Protein AF-A0A0D2I0S9-F1 (afdb_monomer_lite)

Radius of gyration: 19.56 Å; chains: 1; bounding box: 56×45×62 Å

pLDDT: mean 72.12, std 14.36, range [28.03, 93.56]

Secondary structure (DSSP, 8-state):
-----PPPPPP-------SEEEEEEE-SS-EEEEEEETTS-EEEES--TTTHHHHHHHHHHTTSS-SS---S--------SS-HHHHHHHHHHHTT-TT-TT-EEEEEEEE---TT-EEEEEEEEEGGG-S--TTSSSSPPEEEE---HHHHHHH---HHHHHHHT--EEEE--TTS-EEEEE----HHHHHHHHTSHHHHHHHTTEEEEEPPPPSS---HHHHHHHHHHHHHHHHHHHH-SSPPPGGGTTSEEE---BSEEEEEE-TT-EEEEEEE--TT--B--EEEEE-SS-SSSPPPHHHHHHHHHHH-------

Sequence (319 aa):
MFGAVRGPEPPRLEMPVAGLRLLVFEDGAGICLYVRLASAHRILVDCRRRSSYLSLKFLRDLGELGPLTPLSQYLRPLCCPPCLDSWLKAVNLLRGLVFRPGGSWIIWQPMPSSGPGFRLKAKVYSRTRMPDPRGIGELPPLLVLGLNAAQIRDLGGPPGAWAANSSLALKFCRSGEEGLLLGGDLRPTAWQTLLTDREIKGLLAGTSFFAAGCPERGYDLARSLKMAALPWLVLGSLGQKASWLSPGQCRSCFETPKVGAMVIDVDDAGELDVQAWPWEENHLVYKGLARPLEDPALPAPWPVLKALGNITGTSFSWA

Organism: NCBI:txid1429043

Structure (mmCIF, N/CA/C/O backbone):
data_AF-A0A0D2I0S9-F1
#
_entry.id   AF-A0A0D2I0S9-F1
#
loop_
_atom_site.group_PDB
_atom_site.id
_atom_site.type_symbol
_atom_site.label_atom_id
_atom_site.label_alt_id
_atom_site.label_comp_id
_atom_site.label_asym_id
_atom_site.label_entity_id
_atom_site.label_seq_id
_atom_site.pdbx_PDB_ins_code
_atom_site.Cartn_x
_atom_site.Cartn_y
_atom_site.Cartn_z
_atom_site.occupancy
_atom_site.B_iso_or_equiv
_atom_site.auth_seq_id
_atom_site.auth_comp_id
_atom_site.auth_asym_id
_atom_site.auth_atom_id
_atom_site.pdbx_PDB_model_num
ATOM 1 N N . MET A 1 1 ? -3.109 14.754 40.642 1.00 35.91 1 MET A N 1
ATOM 2 C CA . MET A 1 1 ? -4.175 14.190 39.788 1.00 35.91 1 MET A CA 1
ATOM 3 C C . MET A 1 1 ? -3.786 14.426 38.341 1.00 35.91 1 MET A C 1
ATOM 5 O O . MET A 1 1 ? -3.882 15.555 37.885 1.00 35.91 1 MET A O 1
ATOM 9 N N . PHE A 1 2 ? -3.293 13.408 37.640 1.00 34.34 2 PHE A N 1
ATOM 10 C CA . PHE A 1 2 ? -3.149 13.481 36.187 1.00 34.34 2 PHE A CA 1
ATOM 11 C C . PHE A 1 2 ? -4.478 13.024 35.594 1.00 34.34 2 PHE A C 1
ATOM 13 O O . PHE A 1 2 ? -4.819 11.846 35.673 1.00 34.34 2 PHE A O 1
ATOM 20 N N . GLY A 1 3 ? -5.274 13.970 35.097 1.00 29.16 3 GLY A N 1
ATOM 21 C CA . GLY A 1 3 ? -6.451 13.634 34.308 1.00 29.16 3 GLY A CA 1
ATOM 22 C C . GLY A 1 3 ? -5.982 12.908 33.055 1.00 29.16 3 GLY A C 1
ATOM 23 O O . GLY A 1 3 ? -5.222 13.474 32.273 1.00 29.16 3 GLY A O 1
ATOM 24 N N . ALA A 1 4 ? -6.383 11.648 32.888 1.00 32.59 4 ALA A N 1
ATOM 25 C CA . ALA A 1 4 ? -6.177 10.936 31.639 1.00 32.59 4 ALA A CA 1
ATOM 26 C C . ALA A 1 4 ? -6.952 11.689 30.553 1.00 32.59 4 ALA A C 1
ATOM 28 O O . ALA A 1 4 ? -8.183 11.648 30.516 1.00 32.59 4 ALA A O 1
ATOM 29 N N . VAL A 1 5 ? -6.230 12.431 29.715 1.00 34.69 5 VAL A N 1
ATOM 30 C CA . VAL A 1 5 ? -6.784 13.044 28.511 1.00 34.69 5 VAL A CA 1
ATOM 31 C C . VAL A 1 5 ? -7.287 11.887 27.654 1.00 34.69 5 VAL A C 1
ATOM 33 O O . VAL A 1 5 ? -6.494 11.102 27.139 1.00 34.69 5 VAL A O 1
ATOM 36 N N . ARG A 1 6 ? -8.612 11.719 27.574 1.00 43.59 6 ARG A N 1
ATOM 37 C CA . ARG A 1 6 ? -9.214 10.769 26.636 1.00 43.59 6 ARG A CA 1
ATOM 38 C C . ARG A 1 6 ? -8.796 11.215 25.239 1.00 43.59 6 ARG A C 1
ATOM 40 O O . ARG A 1 6 ? -9.080 12.346 24.850 1.00 43.59 6 ARG A O 1
ATOM 47 N N . GLY A 1 7 ? -8.083 10.346 24.525 1.00 47.09 7 GLY A N 1
ATOM 48 C CA . GLY A 1 7 ? -7.815 10.543 23.105 1.00 47.09 7 GLY A CA 1
ATOM 49 C C . GLY A 1 7 ? -9.126 10.692 22.322 1.00 47.09 7 GLY A C 1
ATOM 50 O O . GLY A 1 7 ? -10.192 10.358 22.851 1.00 47.09 7 GLY A O 1
ATOM 51 N N . PRO A 1 8 ? -9.072 11.212 21.085 1.00 52.88 8 PRO A N 1
ATOM 52 C CA . PRO A 1 8 ? -10.257 11.306 20.238 1.00 52.88 8 PRO A CA 1
ATOM 53 C C . PRO A 1 8 ? -10.933 9.932 20.144 1.00 52.88 8 PRO A C 1
ATOM 55 O O . PRO A 1 8 ? -10.265 8.932 19.874 1.00 52.88 8 PRO A O 1
ATOM 58 N N . GLU A 1 9 ? -12.242 9.876 20.413 1.00 53.56 9 GLU A N 1
ATOM 59 C CA . GLU A 1 9 ? -13.000 8.632 20.268 1.00 53.56 9 GLU A CA 1
ATOM 60 C C . GLU A 1 9 ? -12.899 8.152 18.813 1.00 53.56 9 GLU A C 1
ATOM 62 O O . GLU A 1 9 ? -12.990 8.971 17.888 1.00 53.56 9 GLU A O 1
ATOM 67 N N . PRO A 1 10 ? -12.682 6.843 18.589 1.00 59.19 10 PRO A N 1
ATOM 68 C CA . PRO A 1 10 ? -12.628 6.326 17.237 1.00 59.19 10 PRO A CA 1
ATOM 69 C C . PRO A 1 10 ? -13.991 6.573 16.577 1.00 59.19 10 PRO A C 1
ATOM 71 O O . PRO A 1 10 ? -15.023 6.496 17.255 1.00 59.19 10 PRO A O 1
ATOM 74 N N . PRO A 1 11 ? -14.031 6.888 15.270 1.00 63.62 11 PRO A N 1
ATOM 75 C CA . PRO A 1 11 ? -15.301 7.081 14.593 1.00 63.62 11 PRO A CA 1
ATOM 76 C C . PRO A 1 11 ? -16.154 5.826 14.782 1.00 63.62 11 PRO A C 1
ATOM 78 O O . PRO A 1 11 ? -15.668 4.706 14.613 1.00 63.62 11 PRO A O 1
ATOM 81 N N . ARG A 1 12 ? -17.435 6.007 15.124 1.00 58.03 12 ARG A N 1
ATOM 82 C CA . ARG A 1 12 ? -18.402 4.914 15.030 1.00 58.03 12 ARG A CA 1
ATOM 83 C C . ARG A 1 12 ? -18.502 4.552 13.557 1.00 58.03 12 ARG A C 1
ATOM 85 O O . ARG A 1 12 ? -19.142 5.259 12.784 1.00 58.03 12 ARG A O 1
ATOM 92 N N . LEU A 1 13 ? -17.807 3.489 13.173 1.00 59.97 13 LEU A N 1
ATOM 93 C CA . LEU A 1 13 ? -17.904 2.920 11.842 1.00 59.97 13 LEU A CA 1
ATOM 94 C C . LEU A 1 13 ? -19.319 2.343 11.729 1.00 59.97 13 LEU A C 1
ATOM 96 O O . LEU A 1 13 ? -19.584 1.252 12.235 1.00 59.97 13 LEU A O 1
ATOM 100 N N . GLU A 1 14 ? -20.249 3.097 11.131 1.00 51.53 14 GLU A N 1
ATOM 101 C CA . GLU A 1 14 ? -21.510 2.527 10.652 1.00 51.53 14 GLU A CA 1
ATOM 102 C C . GLU A 1 14 ? -21.137 1.292 9.834 1.00 51.53 14 GLU A C 1
ATOM 104 O O . GLU A 1 14 ? -20.237 1.373 9.002 1.00 51.53 14 GLU A O 1
ATOM 109 N N . MET A 1 15 ? -21.708 0.128 10.150 1.00 44.62 15 MET A N 1
ATOM 110 C CA . MET A 1 15 ? -21.261 -1.137 9.571 1.00 44.62 15 MET A CA 1
ATOM 111 C C . MET A 1 15 ? -22.100 -1.485 8.337 1.00 44.62 15 MET A C 1
ATOM 113 O O . MET A 1 15 ? -23.098 -2.195 8.485 1.00 44.62 15 MET A O 1
ATOM 117 N N . PRO A 1 16 ? -21.716 -1.087 7.109 1.00 48.00 16 PRO A N 1
ATOM 118 C CA . PRO A 1 16 ? -22.093 -1.894 5.968 1.00 48.00 16 PRO A CA 1
ATOM 119 C C . PRO A 1 16 ? -21.443 -3.270 6.150 1.00 48.00 16 PRO A C 1
ATOM 121 O O . PRO A 1 16 ? -20.325 -3.402 6.669 1.00 48.00 16 PRO A O 1
ATOM 124 N N . VAL A 1 17 ? -22.151 -4.321 5.748 1.00 54.94 17 VAL A N 1
ATOM 125 C CA . VAL A 1 17 ? -21.581 -5.667 5.674 1.00 54.94 17 VAL A CA 1
ATOM 126 C C . VAL A 1 17 ? -20.614 -5.676 4.489 1.00 54.94 17 VAL A C 1
ATOM 128 O O . VAL A 1 17 ? -20.973 -6.059 3.386 1.00 54.94 17 VAL A O 1
ATOM 131 N N . ALA A 1 18 ? -19.402 -5.160 4.692 1.00 60.12 18 ALA A N 1
ATOM 132 C CA . ALA A 1 18 ? -18.336 -5.242 3.703 1.00 60.12 18 ALA A CA 1
ATOM 133 C C . ALA A 1 18 ? -17.961 -6.717 3.484 1.00 60.12 18 ALA A C 1
ATOM 135 O O . ALA A 1 18 ? -17.772 -7.459 4.455 1.00 60.12 18 ALA A O 1
ATOM 136 N N . GLY A 1 19 ? -17.818 -7.131 2.222 1.00 74.56 19 GLY A N 1
ATOM 137 C CA . GLY A 1 19 ? -17.387 -8.482 1.853 1.00 74.56 19 GLY A CA 1
ATOM 138 C C . GLY A 1 19 ? -15.940 -8.781 2.276 1.00 74.56 19 GLY A C 1
ATOM 139 O O . GLY A 1 19 ? -15.564 -9.935 2.490 1.00 74.56 19 GLY A O 1
ATOM 140 N N . LEU A 1 20 ? -15.113 -7.751 2.464 1.00 85.38 20 LEU A N 1
ATOM 141 C CA . LEU A 1 20 ? -13.778 -7.853 3.053 1.00 85.38 20 LEU A CA 1
ATOM 142 C C . LEU A 1 20 ? -13.442 -6.559 3.802 1.00 85.38 20 LEU A C 1
ATOM 144 O O . LEU A 1 20 ? -13.625 -5.474 3.267 1.00 85.38 20 LEU A O 1
ATOM 148 N N . ARG A 1 21 ? -12.883 -6.674 5.008 1.00 89.19 21 ARG A N 1
ATOM 149 C CA . ARG A 1 21 ? -12.343 -5.548 5.783 1.00 89.19 21 ARG A CA 1
ATOM 150 C C . ARG A 1 21 ? -10.869 -5.779 6.078 1.00 89.19 21 ARG A C 1
ATOM 152 O O . ARG A 1 21 ? -10.495 -6.842 6.577 1.00 89.19 21 ARG A O 1
ATOM 159 N N . LEU A 1 22 ? -10.044 -4.780 5.796 1.00 90.75 22 LEU A N 1
ATOM 160 C CA . LEU A 1 22 ? -8.630 -4.723 6.158 1.00 90.75 22 LEU A CA 1
ATOM 161 C C . LEU A 1 22 ? -8.425 -3.543 7.099 1.00 90.75 22 LEU A C 1
ATOM 163 O O . LEU A 1 22 ? -8.871 -2.444 6.799 1.00 90.75 22 LEU A O 1
ATOM 167 N N . LEU A 1 23 ? -7.734 -3.745 8.212 1.00 91.19 23 LEU A N 1
ATOM 168 C CA . LEU A 1 23 ? -7.436 -2.690 9.172 1.00 91.19 23 LEU A CA 1
ATOM 169 C C . LEU A 1 23 ? -5.951 -2.725 9.508 1.00 91.19 23 LEU A C 1
ATOM 171 O O . LEU A 1 23 ? -5.463 -3.699 10.079 1.00 91.19 23 LEU A O 1
ATOM 175 N N . VAL A 1 24 ? -5.240 -1.662 9.150 1.00 91.75 24 VAL A N 1
ATOM 176 C CA . VAL A 1 24 ? -3.846 -1.439 9.535 1.00 91.75 24 VAL A CA 1
ATOM 177 C C . VAL A 1 24 ? -3.833 -0.441 10.676 1.00 91.75 24 VAL A C 1
ATOM 179 O O . VAL A 1 24 ? -4.387 0.648 10.551 1.00 91.75 24 VAL A O 1
ATOM 182 N N . PHE A 1 25 ? -3.207 -0.801 11.786 1.00 89.75 25 PHE A N 1
ATOM 183 C CA . PHE A 1 25 ? -3.156 0.040 12.977 1.00 89.75 25 PHE A CA 1
ATOM 184 C C . PHE A 1 25 ? -1.865 -0.211 13.746 1.00 89.75 25 PHE A C 1
ATOM 186 O O . PHE A 1 25 ? -1.204 -1.227 13.536 1.00 89.75 25 PHE A O 1
ATOM 193 N N . GLU A 1 26 ? -1.493 0.718 14.615 1.00 85.56 26 GLU A N 1
ATOM 194 C CA . GLU A 1 26 ? -0.382 0.542 15.547 1.00 85.56 26 GLU A CA 1
ATOM 195 C C . GLU A 1 26 ? -0.926 0.367 16.976 1.00 85.56 26 GLU A C 1
ATOM 197 O O . GLU A 1 26 ? -1.924 0.994 17.329 1.00 85.56 26 GLU A O 1
ATOM 202 N N . ASP A 1 27 ? -0.344 -0.564 17.745 1.00 77.31 27 ASP A N 1
ATOM 203 C CA . ASP A 1 27 ? -0.836 -0.984 19.070 1.00 77.31 27 ASP A CA 1
ATOM 204 C C . ASP A 1 27 ? 0.076 -0.604 20.258 1.00 77.31 27 ASP A C 1
ATOM 206 O O . ASP A 1 27 ? 0.045 -1.256 21.302 1.00 77.31 27 ASP A O 1
ATOM 210 N N . GLY A 1 28 ? 0.933 0.398 20.090 1.00 75.12 28 GLY A N 1
ATOM 211 C CA . GLY A 1 28 ? 2.012 0.824 20.984 1.00 75.12 28 GLY A CA 1
ATOM 212 C C . GLY A 1 28 ? 3.274 -0.046 20.923 1.00 75.12 28 GLY A C 1
ATOM 213 O O . GLY A 1 28 ? 4.335 0.353 21.413 1.00 75.12 28 GLY A O 1
ATOM 214 N N . ALA A 1 29 ? 3.193 -1.253 20.355 1.00 72.81 29 ALA A N 1
ATOM 215 C CA . ALA A 1 29 ? 4.327 -2.159 20.220 1.00 72.81 29 ALA A CA 1
ATOM 216 C C . ALA A 1 29 ? 4.716 -2.434 18.764 1.00 72.81 29 ALA A C 1
ATOM 218 O O . ALA A 1 29 ? 5.738 -3.091 18.538 1.00 72.81 29 ALA A O 1
ATOM 219 N N . GLY A 1 30 ? 3.949 -1.971 17.783 1.00 78.94 30 GLY A N 1
ATOM 220 C CA . GLY A 1 30 ? 4.192 -2.203 16.369 1.00 78.94 30 GLY A CA 1
ATOM 221 C C . GLY A 1 30 ? 2.932 -2.165 15.509 1.00 78.94 30 GLY A C 1
ATOM 222 O O . GLY A 1 30 ? 1.799 -2.115 15.982 1.00 78.94 30 GLY A O 1
ATOM 223 N N . ILE A 1 31 ? 3.154 -2.187 14.195 1.00 85.06 31 ILE A N 1
ATOM 224 C CA . ILE A 1 31 ? 2.082 -2.143 13.200 1.00 85.06 31 ILE A CA 1
ATOM 225 C C . ILE A 1 31 ? 1.486 -3.538 13.041 1.00 85.06 31 ILE A C 1
ATOM 227 O O . ILE A 1 31 ? 2.206 -4.496 12.775 1.00 85.06 31 ILE A O 1
ATOM 231 N N . CYS A 1 32 ? 0.165 -3.626 13.137 1.00 85.75 32 CYS A N 1
ATOM 232 C CA . CYS A 1 32 ? -0.616 -4.837 12.953 1.00 85.75 32 CYS A CA 1
ATOM 233 C C . CYS A 1 32 ? -1.523 -4.719 11.721 1.00 85.75 32 CYS A C 1
ATOM 235 O O . CYS A 1 32 ? -1.936 -3.627 11.326 1.00 85.75 32 CYS A O 1
ATOM 237 N N . LEU A 1 33 ? -1.870 -5.868 11.137 1.00 87.69 33 LEU A N 1
ATOM 238 C CA . LEU A 1 33 ? -2.911 -5.977 10.113 1.00 87.69 33 LEU A CA 1
ATOM 239 C C . LEU A 1 33 ? -4.003 -6.929 10.596 1.00 87.69 33 LEU A C 1
ATOM 241 O O . LEU A 1 33 ? -3.745 -8.106 10.838 1.00 87.69 33 LEU A O 1
ATOM 245 N N . TYR A 1 34 ? -5.230 -6.437 10.672 1.00 88.19 34 TYR A N 1
ATOM 246 C CA . TYR A 1 34 ? -6.426 -7.243 10.867 1.00 88.19 34 TYR A CA 1
ATOM 247 C C . TYR A 1 34 ? -7.170 -7.423 9.541 1.00 88.19 34 TYR A C 1
ATOM 249 O O . TYR A 1 34 ? -7.297 -6.488 8.753 1.00 88.19 34 TYR A O 1
ATOM 257 N N . VAL A 1 35 ? -7.653 -8.639 9.294 1.00 86.12 35 VAL A N 1
ATOM 258 C CA . VAL A 1 35 ? -8.417 -9.019 8.104 1.00 86.12 35 VAL A CA 1
ATOM 259 C C . VAL A 1 35 ? -9.699 -9.706 8.546 1.00 86.12 35 VAL A C 1
ATOM 261 O O . VAL A 1 35 ? -9.649 -10.668 9.312 1.00 86.12 35 VAL A O 1
ATOM 264 N N . ARG A 1 36 ? -10.839 -9.267 8.018 1.00 84.94 36 ARG A N 1
ATOM 265 C CA . ARG A 1 36 ? -12.134 -9.928 8.188 1.00 84.94 36 ARG A CA 1
ATOM 266 C C . ARG A 1 36 ? -12.732 -10.243 6.826 1.00 84.94 36 ARG A C 1
ATOM 268 O O . ARG A 1 36 ? -12.941 -9.342 6.022 1.00 84.94 36 ARG A O 1
ATOM 275 N N . LEU A 1 37 ? -13.004 -11.519 6.588 1.00 80.62 37 LEU A N 1
ATOM 276 C CA . LEU A 1 37 ? -13.618 -12.017 5.357 1.00 80.62 37 LEU A CA 1
ATOM 277 C C . LEU A 1 37 ? -15.151 -11.986 5.457 1.00 80.62 37 LEU A C 1
ATOM 279 O O . LEU A 1 37 ? -15.695 -12.032 6.562 1.00 80.62 37 LEU A O 1
ATOM 283 N N . ALA A 1 38 ? -15.838 -12.038 4.312 1.00 77.44 38 ALA A N 1
ATOM 284 C CA . ALA A 1 38 ? -17.297 -12.186 4.218 1.00 77.44 38 ALA A CA 1
ATOM 285 C C . ALA A 1 38 ? -17.829 -13.377 5.030 1.00 77.44 38 ALA A C 1
ATOM 287 O O . ALA A 1 38 ? -18.899 -13.307 5.623 1.00 77.44 38 ALA A O 1
ATOM 288 N N . SER A 1 39 ? -17.049 -14.460 5.129 1.00 69.56 39 SER A N 1
ATOM 289 C CA . SER A 1 39 ? -17.383 -15.649 5.922 1.00 69.56 39 SER A CA 1
ATOM 290 C C . SER A 1 39 ? -17.315 -15.434 7.443 1.00 69.56 39 SER A C 1
ATOM 292 O O . SER A 1 39 ? -17.326 -16.406 8.196 1.00 69.56 39 SER A O 1
ATOM 294 N N . ALA A 1 40 ? -17.148 -14.190 7.905 1.00 70.12 40 ALA A N 1
ATOM 295 C CA . ALA A 1 40 ? -16.862 -13.798 9.286 1.00 70.12 40 ALA A CA 1
ATOM 296 C C . ALA A 1 40 ? -15.551 -14.367 9.867 1.00 70.12 40 ALA A C 1
ATOM 298 O O . ALA A 1 40 ? -15.277 -14.202 11.061 1.00 70.12 40 ALA A O 1
ATOM 299 N N . HIS A 1 41 ? -14.715 -15.001 9.037 1.00 74.62 41 HIS A N 1
ATOM 300 C CA . HIS A 1 41 ? -13.380 -15.429 9.438 1.00 74.62 41 HIS A CA 1
ATOM 301 C C . HIS A 1 41 ? -12.482 -14.207 9.645 1.00 74.62 41 HIS A C 1
ATOM 303 O O . HIS A 1 41 ? -12.504 -13.265 8.849 1.00 74.62 41 HIS A O 1
ATOM 309 N N . ARG A 1 42 ? -11.702 -14.229 10.727 1.00 77.94 42 ARG A N 1
ATOM 310 C CA . ARG A 1 42 ? -10.887 -13.102 11.185 1.00 77.94 42 ARG A CA 1
ATOM 311 C C . ARG A 1 42 ? -9.443 -13.536 11.367 1.00 77.94 42 ARG A C 1
ATOM 313 O O . ARG A 1 42 ? -9.191 -14.575 11.968 1.00 77.94 42 ARG A O 1
ATOM 320 N N . ILE A 1 43 ? -8.513 -12.710 10.903 1.00 79.06 43 ILE A N 1
ATOM 321 C CA . ILE A 1 43 ? -7.073 -12.959 10.968 1.00 79.06 43 ILE A CA 1
ATOM 322 C C . ILE A 1 43 ? -6.395 -11.703 11.514 1.00 79.06 43 ILE A C 1
ATOM 324 O O . ILE A 1 43 ? -6.707 -10.597 11.084 1.00 79.06 43 ILE A O 1
ATOM 328 N N . LEU A 1 44 ? -5.451 -11.873 12.440 1.00 80.31 44 LEU A N 1
ATOM 329 C CA . LEU A 1 44 ? -4.588 -10.801 12.939 1.00 80.31 44 LEU A CA 1
ATOM 330 C C . LEU A 1 44 ? -3.123 -11.150 12.656 1.00 80.31 44 LEU A C 1
ATOM 332 O O . LEU A 1 44 ? -2.657 -12.222 13.039 1.00 80.31 44 LEU A O 1
ATOM 336 N N . VAL A 1 45 ? -2.404 -10.240 12.003 1.00 79.00 45 VAL A N 1
ATOM 337 C CA . VAL A 1 45 ? -1.025 -10.416 11.537 1.00 79.00 45 VAL A CA 1
ATOM 338 C C . VAL A 1 45 ? -0.089 -9.404 12.205 1.00 79.00 45 VAL A C 1
ATOM 340 O O . VAL A 1 45 ? -0.480 -8.271 12.467 1.00 79.00 45 VAL A O 1
ATOM 343 N N . ASP A 1 46 ? 1.150 -9.842 12.451 1.00 76.50 46 ASP A N 1
ATOM 344 C CA . ASP A 1 46 ? 2.269 -9.085 13.048 1.00 76.50 46 ASP A CA 1
ATOM 345 C C . ASP A 1 46 ? 2.065 -8.600 14.498 1.00 76.50 46 ASP A C 1
ATOM 347 O O . ASP A 1 46 ? 2.754 -7.720 15.002 1.00 76.50 46 ASP A O 1
ATOM 351 N N . CYS A 1 47 ? 1.155 -9.249 15.226 1.00 70.38 47 CYS A N 1
ATOM 352 C CA . CYS A 1 47 ? 0.923 -8.964 16.637 1.00 70.38 47 CYS A CA 1
ATOM 353 C C . CYS A 1 47 ? 2.026 -9.578 17.529 1.00 70.38 47 CYS A C 1
ATOM 355 O O . CYS A 1 47 ? 2.222 -10.802 17.569 1.00 70.38 47 CYS A O 1
ATOM 357 N N . ARG A 1 48 ? 2.754 -8.741 18.283 1.00 65.88 48 ARG A N 1
ATOM 358 C CA . ARG A 1 48 ? 3.838 -9.194 19.176 1.00 65.88 48 ARG A CA 1
ATOM 359 C C . ARG A 1 48 ? 3.293 -10.023 20.347 1.00 65.88 48 ARG A C 1
ATOM 361 O O . ARG A 1 48 ? 2.325 -9.643 20.998 1.00 65.88 48 ARG A O 1
ATOM 368 N N . ARG A 1 49 ? 3.986 -11.119 20.709 1.00 56.28 49 ARG A N 1
ATOM 369 C CA . ARG A 1 49 ? 3.559 -12.077 21.765 1.00 56.28 49 ARG A CA 1
ATOM 370 C C . ARG A 1 49 ? 3.200 -11.447 23.118 1.00 56.28 49 ARG A C 1
ATOM 372 O O . ARG A 1 49 ? 2.376 -12.015 23.820 1.00 56.28 49 ARG A O 1
ATOM 379 N N . ARG A 1 50 ? 3.849 -10.344 23.504 1.00 55.59 50 ARG A N 1
ATOM 380 C CA . ARG A 1 50 ? 3.620 -9.657 24.789 1.00 55.59 50 ARG A CA 1
ATOM 381 C C . ARG A 1 50 ? 2.591 -8.516 24.700 1.00 55.59 50 ARG A C 1
ATOM 383 O O . ARG A 1 50 ? 2.146 -8.061 25.743 1.00 55.59 50 ARG A O 1
ATOM 390 N N . SER A 1 51 ? 2.204 -8.090 23.491 1.00 60.62 51 SER A N 1
ATOM 391 C CA . SER A 1 51 ? 1.363 -6.902 23.235 1.00 60.62 51 SER A CA 1
ATOM 392 C C . SER A 1 51 ? -0.051 -7.226 22.746 1.00 60.62 51 SER A C 1
ATOM 394 O O . SER A 1 51 ? -0.876 -6.334 22.577 1.00 60.62 51 SER A O 1
ATOM 396 N N . SER A 1 52 ? -0.392 -8.506 22.563 1.00 71.69 52 SER A N 1
ATOM 397 C CA . SER A 1 52 ? -1.685 -8.890 21.982 1.00 71.69 52 SER A CA 1
ATOM 398 C C . SER A 1 52 ? -2.900 -8.321 22.707 1.00 71.69 52 SER A C 1
ATOM 400 O O . SER A 1 52 ? -3.934 -8.120 22.087 1.00 71.69 52 SER A O 1
ATOM 402 N N . TYR A 1 53 ? -2.781 -8.013 23.997 1.00 77.44 53 TYR A N 1
ATOM 403 C CA . TYR A 1 53 ? -3.834 -7.335 24.739 1.00 77.44 53 TYR A CA 1
ATOM 404 C C . TYR A 1 53 ? -4.226 -5.975 24.137 1.00 77.44 53 TYR A C 1
ATOM 406 O O . TYR A 1 53 ? -5.420 -5.724 23.999 1.00 77.44 53 TYR A O 1
ATOM 414 N N . LEU A 1 54 ? -3.262 -5.129 23.753 1.00 80.00 54 LEU A N 1
ATOM 415 C CA . LEU A 1 54 ? -3.530 -3.791 23.211 1.00 80.00 54 LEU A CA 1
ATOM 416 C C . LEU A 1 54 ? -4.190 -3.885 21.838 1.00 80.00 54 LEU A C 1
ATOM 418 O O . LEU A 1 54 ? -5.264 -3.324 21.637 1.00 80.00 54 LEU A O 1
ATOM 422 N N . SER A 1 55 ? -3.635 -4.722 20.958 1.00 82.50 55 SER A N 1
ATOM 423 C CA . SER A 1 55 ? -4.250 -5.060 19.671 1.00 82.50 55 SER A CA 1
ATOM 424 C C . SER A 1 55 ? -5.705 -5.536 19.809 1.00 82.50 55 SER A C 1
ATOM 426 O O . SER A 1 55 ? -6.592 -5.084 19.089 1.00 82.50 55 SER A O 1
ATOM 428 N N . LEU A 1 56 ? -5.978 -6.459 20.738 1.00 82.19 56 LEU A N 1
ATOM 429 C CA . LEU A 1 56 ? -7.328 -6.997 20.941 1.00 82.19 56 LEU A CA 1
ATOM 430 C C . LEU A 1 56 ? -8.272 -5.990 21.580 1.00 82.19 56 LEU A C 1
ATOM 432 O O . LEU A 1 56 ? -9.453 -5.977 21.243 1.00 82.19 56 LEU A O 1
ATOM 436 N N . LYS A 1 57 ? -7.776 -5.181 22.516 1.00 81.62 57 LYS A N 1
ATOM 437 C CA . LYS A 1 57 ? -8.546 -4.102 23.126 1.00 81.62 57 LYS A CA 1
ATOM 438 C C . LYS A 1 57 ? -8.971 -3.101 22.055 1.00 81.62 57 LYS A C 1
ATOM 440 O O . LYS A 1 57 ? -10.161 -2.856 21.936 1.00 81.62 57 LYS A O 1
ATOM 445 N N . PHE A 1 58 ? -8.040 -2.637 21.224 1.00 85.00 58 PHE A N 1
ATOM 446 C CA . PHE A 1 58 ? -8.332 -1.743 20.106 1.00 85.00 58 PHE A CA 1
ATOM 447 C C . PHE A 1 58 ? -9.435 -2.298 19.192 1.00 85.00 58 PHE A C 1
ATOM 449 O O . PHE A 1 58 ? -10.422 -1.624 18.913 1.00 85.00 58 PHE A O 1
ATOM 456 N N . LEU A 1 59 ? -9.330 -3.569 18.791 1.00 86.50 59 LEU A N 1
ATOM 457 C CA . LEU A 1 59 ? -10.352 -4.213 17.960 1.00 86.50 59 LEU A CA 1
ATOM 458 C C . LEU A 1 59 ? -11.715 -4.347 18.669 1.00 86.50 59 LEU A C 1
ATOM 460 O O . LEU A 1 59 ? -12.752 -4.247 18.017 1.00 86.50 59 LEU A O 1
ATOM 464 N N . ARG A 1 60 ? -11.747 -4.569 19.989 1.00 83.62 60 ARG A N 1
ATOM 465 C CA . ARG A 1 60 ? -13.001 -4.575 20.770 1.00 83.62 60 ARG A CA 1
ATOM 466 C C . ARG A 1 60 ? -13.612 -3.185 20.879 1.00 83.62 60 ARG A C 1
ATOM 468 O O . ARG A 1 60 ? -14.821 -3.061 20.730 1.00 83.62 60 ARG A O 1
ATOM 475 N N . ASP A 1 61 ? -12.787 -2.168 21.099 1.00 83.12 61 ASP A N 1
ATOM 476 C CA . ASP A 1 61 ? -13.222 -0.774 21.195 1.00 83.12 61 ASP A CA 1
ATOM 477 C C . ASP A 1 61 ? -13.830 -0.301 19.859 1.00 83.12 61 ASP A C 1
ATOM 479 O O . ASP A 1 61 ? -14.786 0.471 19.849 1.00 83.12 61 ASP A O 1
ATOM 483 N N . LEU A 1 62 ? -13.351 -0.846 18.734 1.00 82.69 62 LEU A N 1
ATOM 484 C CA . LEU A 1 62 ? -13.943 -0.669 17.401 1.00 82.69 62 LEU A CA 1
ATOM 485 C C . LEU A 1 62 ? -15.169 -1.557 17.114 1.00 82.69 62 LEU A C 1
ATOM 487 O O . LEU A 1 62 ? -15.776 -1.429 16.053 1.00 82.69 62 LEU A O 1
ATOM 491 N N . GLY A 1 63 ? -15.531 -2.477 18.010 1.00 82.69 63 GLY A N 1
ATOM 492 C CA . GLY A 1 63 ? -16.649 -3.407 17.820 1.00 82.69 63 GLY A CA 1
ATOM 493 C C . GLY A 1 63 ? -16.368 -4.582 16.873 1.00 82.69 63 GLY A C 1
ATOM 494 O O . GLY A 1 63 ? -17.283 -5.328 16.530 1.00 82.69 63 GLY A O 1
ATOM 495 N N . GLU A 1 64 ? -15.115 -4.804 16.464 1.00 82.94 64 GLU A N 1
ATOM 496 C CA . GLU A 1 64 ? -14.740 -5.925 15.586 1.00 82.94 64 GLU A CA 1
ATOM 497 C C . GLU A 1 64 ? -14.787 -7.284 16.293 1.00 82.94 64 GLU A C 1
ATOM 499 O O . GLU A 1 64 ? -15.029 -8.331 15.670 1.00 82.94 64 GLU A O 1
ATOM 504 N N . LEU A 1 65 ? -14.552 -7.263 17.607 1.00 76.94 65 LEU A N 1
ATOM 505 C CA . LEU A 1 65 ? -14.496 -8.436 18.469 1.00 76.94 65 LEU A CA 1
ATOM 506 C C . LEU A 1 65 ? -15.520 -8.322 19.595 1.00 76.94 65 LEU A C 1
ATOM 508 O O . LEU A 1 65 ? -15.565 -7.323 20.309 1.00 76.94 65 LEU A O 1
ATOM 512 N N . GLY A 1 66 ? -16.301 -9.385 19.794 1.00 67.19 66 GLY A N 1
ATOM 513 C CA . GLY A 1 66 ? -17.170 -9.511 20.958 1.00 67.19 66 GLY A CA 1
ATOM 514 C C . GLY A 1 66 ? -16.384 -9.787 22.250 1.00 67.19 66 GLY A C 1
ATOM 515 O O . GLY A 1 66 ? -15.213 -10.181 22.204 1.00 67.19 66 GLY A O 1
ATOM 516 N N . PRO A 1 67 ? -17.028 -9.649 23.423 1.00 56.62 67 PRO A N 1
ATOM 517 C CA . PRO A 1 67 ? -16.391 -9.871 24.725 1.00 56.62 67 PRO A CA 1
ATOM 518 C C . PRO A 1 67 ? -15.930 -11.324 24.945 1.00 56.62 67 PRO A C 1
ATOM 520 O O . PRO A 1 67 ? -15.003 -11.556 25.716 1.00 56.62 67 PRO A O 1
ATOM 523 N N . LEU A 1 68 ? -16.534 -12.292 24.245 1.00 53.53 68 LEU A N 1
ATOM 524 C CA . LEU A 1 68 ? -16.287 -13.733 24.404 1.00 53.53 68 LEU A CA 1
ATOM 525 C C . LEU A 1 68 ? -15.928 -14.447 23.091 1.00 53.53 68 LEU A C 1
ATOM 527 O O . LEU A 1 68 ? -15.774 -15.665 23.085 1.00 53.53 68 LEU A O 1
ATOM 531 N N . THR A 1 69 ? -15.813 -13.729 21.968 1.00 50.59 69 THR A N 1
ATOM 532 C CA . THR A 1 69 ? -15.576 -14.359 20.663 1.00 50.59 69 THR A CA 1
ATOM 533 C C . THR A 1 69 ? -14.090 -14.694 20.514 1.00 50.59 69 THR A C 1
ATOM 535 O O . THR A 1 69 ? -13.273 -13.772 20.423 1.00 50.59 69 THR A O 1
ATOM 538 N N . PRO A 1 70 ? -13.692 -15.978 20.466 1.00 48.72 70 PRO A N 1
ATOM 539 C CA . PRO A 1 70 ? -12.319 -16.315 20.137 1.00 48.72 70 PRO A CA 1
ATOM 540 C C . PRO A 1 70 ? -12.048 -15.879 18.695 1.00 48.72 70 PRO A C 1
ATOM 542 O O . PRO A 1 70 ? -12.793 -16.230 17.779 1.00 48.72 70 PRO A O 1
ATOM 545 N N . LEU A 1 71 ? -10.974 -15.117 18.475 1.00 55.25 71 LEU A N 1
ATOM 546 C CA . LEU A 1 71 ? -10.398 -14.996 17.139 1.00 55.25 71 LEU A CA 1
ATOM 547 C C . LEU A 1 71 ? -10.050 -16.411 16.688 1.00 55.25 71 LEU A C 1
ATOM 549 O O . LEU A 1 71 ? -9.180 -17.057 17.278 1.00 55.25 71 LEU A O 1
ATOM 553 N N . SER A 1 72 ? -10.777 -16.911 15.691 1.00 43.53 72 SER A N 1
ATOM 554 C CA . SER A 1 72 ? -10.520 -18.210 15.089 1.00 43.53 72 SER A CA 1
ATOM 555 C C . SER A 1 72 ? -9.118 -18.166 14.487 1.00 43.53 72 SER A C 1
ATOM 557 O O . SER A 1 72 ? -8.940 -17.675 13.382 1.00 43.53 72 SER A O 1
ATOM 559 N N . GLN A 1 73 ? -8.144 -18.669 15.244 1.00 45.09 73 GLN A N 1
ATOM 560 C CA . GLN A 1 73 ? -6.719 -18.705 14.931 1.00 45.09 73 GLN A CA 1
ATOM 561 C C . GLN A 1 73 ? -6.002 -17.346 15.068 1.00 45.09 73 GLN A C 1
ATOM 563 O O . GLN A 1 73 ? -5.938 -16.530 14.152 1.00 45.09 73 GLN A O 1
ATOM 568 N N . TYR A 1 74 ? -5.300 -17.169 16.194 1.00 46.78 74 TYR A N 1
ATOM 569 C CA . TYR A 1 74 ? -4.035 -16.429 16.196 1.00 46.78 74 TYR A CA 1
ATOM 570 C C . TYR A 1 74 ? -3.047 -17.229 15.338 1.00 46.78 74 TYR A C 1
ATOM 572 O O . TYR A 1 74 ? -2.190 -17.951 15.856 1.00 46.78 74 TYR A O 1
ATOM 580 N N . LEU A 1 75 ? -3.173 -17.148 14.012 1.00 46.34 75 LEU A N 1
ATOM 581 C CA . LEU A 1 75 ? -2.063 -17.496 13.145 1.00 46.34 75 LEU A CA 1
ATOM 582 C C . LEU A 1 75 ? -1.005 -16.443 13.432 1.00 46.34 75 LEU A C 1
ATOM 584 O O . LEU A 1 75 ? -0.965 -15.394 12.810 1.00 46.34 75 LEU A O 1
ATOM 588 N N . ARG A 1 76 ? -0.152 -16.724 14.420 1.00 48.09 76 ARG A N 1
ATOM 589 C CA . ARG A 1 76 ? 1.229 -16.281 14.360 1.00 48.09 76 ARG A CA 1
ATOM 590 C C . ARG A 1 76 ? 1.730 -16.932 13.088 1.00 48.09 76 ARG A C 1
ATOM 592 O O . ARG A 1 76 ? 1.918 -18.153 13.116 1.00 48.09 76 ARG A O 1
ATOM 599 N N . PRO A 1 77 ? 1.958 -16.213 11.985 1.00 42.56 77 PRO A N 1
ATOM 600 C CA . PRO A 1 77 ? 2.819 -16.803 11.009 1.00 42.56 77 PRO A CA 1
ATOM 601 C C . PRO A 1 77 ? 4.205 -16.719 11.678 1.00 42.56 77 PRO A C 1
ATOM 603 O O . PRO A 1 77 ? 4.960 -15.766 11.524 1.00 42.56 77 PRO A O 1
ATOM 606 N N . LEU A 1 78 ? 4.555 -17.735 12.478 1.00 43.94 78 LEU A N 1
ATOM 607 C CA . LEU A 1 78 ? 5.890 -18.295 12.344 1.00 43.94 78 LEU A CA 1
ATOM 608 C C . LEU A 1 78 ? 5.901 -18.693 10.877 1.00 43.94 78 LEU A C 1
ATOM 610 O O . LEU A 1 78 ? 5.289 -19.694 10.523 1.00 43.94 78 LEU A O 1
ATOM 614 N N . CYS A 1 79 ? 6.367 -17.788 10.019 1.00 47.12 79 CYS A N 1
ATOM 615 C CA . CYS A 1 79 ? 6.157 -17.845 8.582 1.00 47.12 79 CYS A CA 1
ATOM 616 C C . CYS A 1 79 ? 7.027 -18.946 7.952 1.00 47.12 79 CYS A C 1
ATOM 618 O O . CYS A 1 79 ? 7.861 -18.683 7.091 1.00 47.12 79 CYS A O 1
ATOM 620 N N . CYS A 1 80 ? 6.859 -20.177 8.411 1.00 44.19 80 CYS A N 1
ATOM 621 C CA . CYS A 1 80 ? 7.183 -21.382 7.682 1.00 44.19 80 CYS A CA 1
ATOM 622 C C . CYS A 1 80 ? 5.981 -21.683 6.760 1.00 44.19 80 CYS A C 1
ATOM 624 O O . CYS A 1 80 ? 4.851 -21.326 7.104 1.00 44.19 80 CYS A O 1
ATOM 626 N N . PRO A 1 81 ? 6.199 -22.245 5.562 1.00 47.88 81 PRO A N 1
ATOM 627 C CA . PRO A 1 81 ? 5.263 -22.128 4.446 1.00 47.88 81 PRO A CA 1
ATOM 628 C C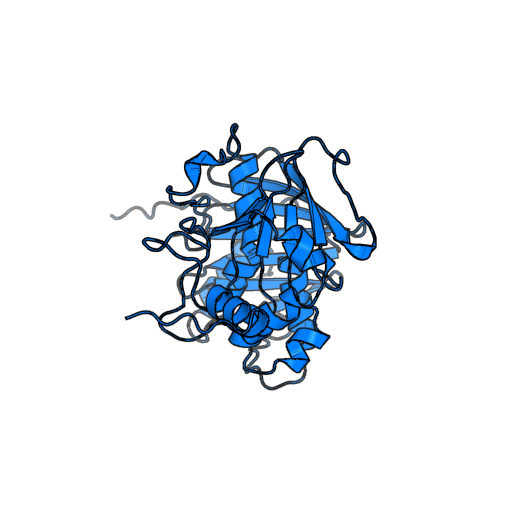 . PRO A 1 81 ? 4.157 -23.193 4.514 1.00 47.88 81 PRO A C 1
ATOM 630 O O . PRO A 1 81 ? 4.424 -24.374 4.317 1.00 47.88 81 PRO A O 1
ATOM 633 N N . PRO A 1 82 ? 2.913 -22.787 4.817 1.00 47.66 82 PRO A N 1
ATOM 634 C CA . PRO A 1 82 ? 1.778 -23.239 3.999 1.00 47.66 82 PRO A CA 1
ATOM 635 C C . PRO A 1 82 ? 0.826 -22.117 3.532 1.00 47.66 82 PRO A C 1
ATOM 637 O O . PRO A 1 82 ? -0.088 -22.386 2.761 1.00 47.66 82 PRO A O 1
ATOM 640 N N . CYS A 1 83 ? 1.031 -20.854 3.936 1.00 66.81 83 CYS A N 1
ATOM 641 C CA . CYS A 1 83 ? 0.062 -19.767 3.678 1.00 66.81 83 CYS A CA 1
ATOM 642 C C . CYS A 1 83 ? 0.624 -18.559 2.903 1.00 66.81 83 CYS A C 1
ATOM 644 O O . CYS A 1 83 ? -0.004 -17.498 2.902 1.00 66.81 83 CYS A O 1
ATOM 646 N N . LEU A 1 84 ? 1.792 -18.699 2.257 1.00 71.19 84 LEU A N 1
ATOM 647 C CA . LEU A 1 84 ? 2.458 -17.622 1.503 1.00 71.19 84 LEU A CA 1
ATOM 648 C C . LEU A 1 84 ? 1.499 -16.914 0.543 1.00 71.19 84 LEU A C 1
ATOM 650 O O . LEU A 1 84 ? 1.439 -15.687 0.525 1.00 71.19 84 LEU A O 1
ATOM 654 N N . ASP A 1 85 ? 0.731 -17.689 -0.220 1.00 73.31 85 ASP A N 1
ATOM 655 C CA . ASP A 1 85 ? -0.171 -17.131 -1.217 1.00 73.31 85 ASP A CA 1
ATOM 656 C C . ASP A 1 85 ? -1.204 -16.237 -0.561 1.00 73.31 85 ASP A C 1
ATOM 658 O O . ASP A 1 85 ? -1.257 -15.063 -0.900 1.00 73.31 85 ASP A O 1
ATOM 662 N N . SER A 1 86 ? -1.954 -16.742 0.421 1.00 74.75 86 SER A N 1
ATOM 663 C CA . SER A 1 86 ? -2.962 -15.980 1.168 1.00 74.75 86 SER A CA 1
ATOM 664 C C . SER A 1 86 ? -2.402 -14.694 1.778 1.00 74.75 86 SER A C 1
ATOM 666 O O . SER A 1 86 ? -3.050 -13.651 1.711 1.00 74.75 86 SER A O 1
ATOM 668 N N . TRP A 1 87 ? -1.180 -14.746 2.314 1.00 76.00 87 TRP A N 1
ATOM 669 C CA . TRP A 1 87 ? -0.480 -13.564 2.810 1.00 76.00 87 TRP A CA 1
ATOM 670 C C . TRP A 1 87 ? -0.218 -12.539 1.697 1.00 76.00 87 TRP A C 1
ATOM 672 O O . TRP A 1 87 ? -0.584 -11.371 1.830 1.00 76.00 87 TRP A O 1
ATOM 682 N N . LEU A 1 88 ? 0.346 -12.972 0.566 1.00 77.00 88 LEU A N 1
ATOM 683 C CA . LEU A 1 88 ? 0.572 -12.098 -0.587 1.00 77.00 88 LEU A CA 1
ATOM 684 C C . LEU A 1 88 ? -0.740 -11.558 -1.165 1.00 77.00 88 LEU A C 1
ATOM 686 O O . LEU A 1 88 ? -0.768 -10.410 -1.598 1.00 77.00 88 LEU A O 1
ATOM 690 N N . LYS A 1 89 ? -1.835 -12.331 -1.125 1.00 77.19 89 LYS A N 1
ATOM 691 C CA . LYS A 1 89 ? -3.175 -11.851 -1.501 1.00 77.19 89 LYS A CA 1
ATOM 692 C C . LYS A 1 89 ? -3.590 -10.678 -0.617 1.00 77.19 89 LYS A C 1
ATOM 694 O O . LYS A 1 89 ? -3.973 -9.643 -1.148 1.00 77.19 89 LYS A O 1
ATOM 699 N N . ALA A 1 90 ? -3.476 -10.815 0.706 1.00 77.38 90 ALA A N 1
ATOM 700 C CA . ALA A 1 90 ? -3.839 -9.764 1.657 1.00 77.38 90 ALA A CA 1
ATOM 701 C C . ALA A 1 90 ? -2.983 -8.498 1.484 1.00 77.38 90 ALA A C 1
ATOM 703 O O . ALA A 1 90 ? -3.512 -7.388 1.463 1.00 77.38 90 ALA A O 1
ATOM 704 N N . VAL A 1 91 ? -1.672 -8.653 1.283 1.00 80.31 91 VAL A N 1
ATOM 705 C CA . VAL A 1 91 ? -0.765 -7.524 1.019 1.00 80.31 91 VAL A CA 1
ATOM 706 C C . VAL A 1 91 ? -1.071 -6.854 -0.320 1.00 80.31 91 VAL A C 1
ATOM 708 O O . VAL A 1 91 ? -1.109 -5.627 -0.397 1.00 80.31 91 VAL A O 1
ATOM 711 N N . ASN A 1 92 ? -1.318 -7.631 -1.376 1.00 79.88 92 ASN A N 1
ATOM 712 C CA . ASN A 1 92 ? -1.699 -7.087 -2.677 1.00 79.88 92 ASN A CA 1
ATOM 713 C C . ASN A 1 92 ? -3.053 -6.380 -2.602 1.00 79.88 92 ASN A C 1
ATOM 715 O O . ASN A 1 92 ? -3.210 -5.321 -3.197 1.00 79.88 92 ASN A O 1
ATOM 719 N N . LEU A 1 93 ? -4.009 -6.907 -1.837 1.00 78.69 93 LEU A N 1
ATOM 720 C CA . LEU A 1 93 ? -5.279 -6.239 -1.562 1.00 78.69 93 LEU A CA 1
ATOM 721 C C . LEU A 1 93 ? -5.067 -4.884 -0.884 1.00 78.69 93 LEU A C 1
ATOM 723 O O . LEU A 1 93 ? -5.539 -3.873 -1.398 1.00 78.69 93 LEU A O 1
ATOM 727 N N . LEU A 1 94 ? -4.273 -4.849 0.191 1.00 83.19 94 LEU A N 1
ATOM 728 C CA . LEU A 1 94 ? -3.928 -3.618 0.904 1.00 83.19 94 LEU A CA 1
ATOM 729 C C . LEU A 1 94 ? -3.254 -2.582 -0.005 1.00 83.19 94 LEU A C 1
ATOM 731 O O . LEU A 1 94 ? -3.374 -1.396 0.248 1.00 83.19 94 LEU A O 1
ATOM 735 N N . ARG A 1 95 ? -2.581 -2.995 -1.080 1.00 77.19 95 ARG A N 1
ATOM 736 C CA . ARG A 1 95 ? -1.940 -2.085 -2.046 1.00 77.19 95 ARG A CA 1
ATOM 737 C C . ARG A 1 95 ? -2.851 -1.625 -3.176 1.00 77.19 95 ARG A C 1
ATOM 739 O O . ARG A 1 95 ? -2.424 -0.820 -3.996 1.00 77.19 95 ARG A O 1
ATOM 746 N N . GLY A 1 96 ? -4.053 -2.189 -3.281 1.00 75.31 96 GLY A N 1
ATOM 747 C CA . GLY A 1 96 ? -4.868 -2.066 -4.487 1.00 75.31 96 GLY A CA 1
ATOM 748 C C . GLY A 1 96 ? -4.265 -2.803 -5.693 1.00 75.31 96 GLY A C 1
ATOM 749 O O . GLY A 1 96 ? -4.511 -2.423 -6.825 1.00 75.31 96 GLY A O 1
ATOM 750 N N . LEU A 1 97 ? -3.463 -3.850 -5.479 1.00 70.88 97 LEU A N 1
ATOM 751 C CA . LEU A 1 97 ? -2.884 -4.724 -6.517 1.00 70.88 97 LEU A CA 1
ATOM 752 C C . LEU A 1 97 ? -3.640 -6.047 -6.698 1.00 70.88 97 LEU A C 1
ATOM 754 O O . LEU A 1 97 ? -3.293 -6.841 -7.571 1.00 70.88 97 LEU A O 1
ATOM 758 N N . VAL A 1 98 ? -4.644 -6.272 -5.848 1.00 55.12 98 VAL A N 1
ATOM 759 C CA . VAL A 1 98 ? -5.518 -7.437 -5.653 1.00 55.12 98 VAL A CA 1
ATOM 760 C C . VAL A 1 98 ? -5.121 -8.727 -6.389 1.00 55.12 98 VAL A C 1
ATOM 762 O O . VAL A 1 98 ? -4.754 -9.656 -5.694 1.00 55.12 98 VAL A O 1
ATOM 765 N N . PHE A 1 99 ? -5.113 -8.824 -7.728 1.00 50.56 99 PHE A N 1
ATOM 766 C CA . PHE A 1 99 ? -4.645 -10.020 -8.467 1.00 50.56 99 PHE A CA 1
ATOM 767 C C . PHE A 1 99 ? -4.162 -9.725 -9.897 1.00 50.56 99 PHE A C 1
ATOM 769 O O . PHE A 1 99 ? -4.498 -10.458 -10.828 1.00 50.56 99 PHE A O 1
ATOM 776 N N . ARG A 1 100 ? -3.450 -8.616 -10.131 1.00 60.56 100 ARG A N 1
ATOM 777 C CA . ARG A 1 100 ? -3.255 -8.111 -11.504 1.00 60.56 100 ARG A CA 1
ATOM 778 C C . ARG A 1 100 ? -1.765 -7.999 -11.869 1.00 60.56 100 ARG A C 1
ATOM 780 O O . ARG A 1 100 ? -1.040 -7.276 -11.187 1.00 60.56 100 ARG A O 1
ATOM 787 N N . PRO A 1 101 ? -1.275 -8.733 -12.893 1.00 56.31 101 PRO A N 1
ATOM 788 C CA . PRO A 1 101 ? 0.134 -8.700 -13.279 1.00 56.31 101 PRO A CA 1
ATOM 789 C C . PRO A 1 101 ? 0.613 -7.282 -13.611 1.00 56.31 101 PRO A C 1
ATOM 791 O O . PRO A 1 101 ? -0.030 -6.578 -14.386 1.00 56.31 101 PRO A O 1
ATOM 794 N N . GLY A 1 102 ? 1.759 -6.886 -13.051 1.00 64.62 102 GLY A N 1
ATOM 795 C CA . GLY A 1 102 ? 2.475 -5.673 -13.451 1.00 64.62 102 GLY A CA 1
ATOM 796 C C . GLY A 1 102 ? 1.838 -4.346 -13.027 1.00 64.62 102 GLY A C 1
ATOM 797 O O . GLY A 1 102 ? 2.153 -3.327 -13.635 1.00 64.62 102 GLY A O 1
ATOM 798 N N . GLY A 1 103 ? 0.952 -4.335 -12.027 1.00 79.75 103 GLY A N 1
ATOM 799 C CA . GLY A 1 103 ? 0.413 -3.110 -11.428 1.00 79.75 103 GLY A CA 1
ATOM 800 C C . GLY A 1 103 ? -1.080 -2.872 -11.661 1.00 79.75 103 GLY A C 1
ATOM 801 O O . GLY A 1 103 ? -1.788 -3.665 -12.288 1.00 79.75 103 GLY A O 1
ATOM 802 N N . SER A 1 104 ? -1.598 -1.784 -11.099 1.00 84.00 104 SER A N 1
ATOM 803 C CA . SER A 1 104 ? -3.015 -1.420 -11.165 1.00 84.00 104 SER A CA 1
ATOM 804 C C . SER A 1 104 ? -3.221 0.089 -11.131 1.00 84.00 104 SER A C 1
ATOM 806 O O . SER A 1 104 ? -2.449 0.823 -10.518 1.00 84.00 104 SER A O 1
ATOM 808 N N . TRP A 1 105 ? -4.290 0.531 -11.784 1.00 86.19 105 TRP A N 1
ATOM 809 C CA . TRP A 1 105 ? -4.770 1.904 -11.718 1.00 86.19 105 TRP A CA 1
ATOM 810 C C . TRP A 1 105 ? -5.793 2.037 -10.598 1.00 86.19 105 TRP A C 1
ATOM 812 O O . TRP A 1 105 ? -6.730 1.240 -10.520 1.00 86.19 105 TRP A O 1
ATOM 822 N N . ILE A 1 106 ? -5.627 3.053 -9.759 1.00 88.88 106 ILE A N 1
ATOM 823 C CA . ILE A 1 106 ? -6.581 3.420 -8.718 1.00 88.88 106 ILE A CA 1
ATOM 824 C C . ILE A 1 106 ? -7.295 4.693 -9.164 1.00 88.88 106 ILE A C 1
ATOM 826 O O . ILE A 1 106 ? -6.679 5.755 -9.279 1.00 88.88 106 ILE A O 1
ATOM 830 N N . ILE A 1 107 ? -8.598 4.566 -9.404 1.00 89.00 107 ILE A N 1
ATOM 831 C CA . ILE A 1 107 ? -9.516 5.692 -9.601 1.00 89.00 107 ILE A CA 1
ATOM 832 C C . ILE A 1 107 ? -10.135 5.992 -8.249 1.00 89.00 107 ILE A C 1
ATOM 834 O O . ILE A 1 107 ? -10.582 5.065 -7.578 1.00 89.00 107 ILE A O 1
ATOM 838 N N . TRP A 1 108 ? -10.129 7.248 -7.823 1.00 90.94 108 TRP A N 1
ATOM 839 C CA . TRP A 1 108 ? -10.459 7.594 -6.448 1.00 90.94 108 TRP A CA 1
ATOM 840 C C . TRP A 1 108 ? -11.104 8.971 -6.340 1.00 90.94 108 TRP A C 1
ATOM 842 O O . TRP A 1 108 ? -10.936 9.822 -7.212 1.00 90.94 108 TRP A O 1
ATOM 852 N N . GLN A 1 109 ? -11.822 9.174 -5.241 1.00 91.75 109 GLN A N 1
ATOM 853 C CA . GLN A 1 109 ? -12.451 10.438 -4.884 1.00 91.75 109 GLN A CA 1
ATOM 854 C C . GLN A 1 109 ? -12.408 10.647 -3.363 1.00 91.75 109 GLN A C 1
ATOM 856 O O . GLN A 1 109 ? -12.636 9.692 -2.609 1.00 91.75 109 GLN A O 1
ATOM 861 N N . PRO A 1 110 ? -12.112 11.865 -2.880 1.00 91.44 110 PRO A N 1
ATOM 862 C CA . PRO A 1 110 ? -12.213 12.196 -1.473 1.00 91.44 110 PRO A CA 1
ATOM 863 C C . PRO A 1 110 ? -13.675 12.223 -1.039 1.00 91.44 110 PRO A C 1
ATOM 865 O O . PRO A 1 110 ? -14.564 12.635 -1.780 1.00 91.44 110 PRO A O 1
ATOM 868 N N . MET A 1 111 ? -13.907 11.798 0.194 1.00 92.06 111 MET A N 1
ATOM 869 C CA . MET A 1 111 ? -15.200 11.868 0.860 1.00 92.06 111 MET A CA 1
ATOM 870 C C . MET A 1 111 ? -15.100 12.823 2.057 1.00 92.06 111 MET A C 1
ATOM 872 O O . MET A 1 111 ? -14.002 13.019 2.589 1.00 92.06 111 MET A O 1
ATOM 876 N N . PRO A 1 112 ? -16.223 13.391 2.533 1.00 88.69 112 PRO A N 1
ATOM 877 C CA . PRO A 1 112 ? -16.229 14.201 3.746 1.00 88.69 112 PRO A CA 1
ATOM 878 C C . PRO A 1 112 ? -15.607 13.456 4.936 1.00 88.69 112 PRO A C 1
ATOM 880 O O . PRO A 1 112 ? -15.945 12.302 5.209 1.00 88.69 112 PRO A O 1
ATOM 883 N N . SER A 1 113 ? -14.690 14.120 5.640 1.00 85.31 113 SER A N 1
ATOM 884 C CA . SER A 1 113 ? -13.978 13.587 6.805 1.00 85.31 113 SER A CA 1
ATOM 885 C C . SER A 1 113 ? -13.535 14.725 7.722 1.00 85.31 113 SER A C 1
ATOM 887 O O . SER A 1 113 ? -13.207 15.814 7.253 1.00 85.31 113 SER A O 1
ATOM 889 N N . SER A 1 114 ? -13.478 14.471 9.030 1.00 79.56 114 SER A N 1
ATOM 890 C CA . SER A 1 114 ? -12.870 15.385 9.999 1.00 79.56 114 SER A CA 1
ATOM 891 C C . SER A 1 114 ? -11.347 15.229 10.006 1.00 79.56 114 SER A C 1
ATOM 893 O O . SER A 1 114 ? -10.831 14.115 10.142 1.00 79.56 114 SER A O 1
ATOM 895 N N . GLY A 1 115 ? -10.617 16.342 9.905 1.00 74.44 115 GLY A N 1
ATOM 896 C CA . GLY A 1 115 ? -9.161 16.348 10.074 1.00 74.44 115 GLY A CA 1
ATOM 897 C C . GLY A 1 115 ? -8.748 15.952 11.505 1.00 74.44 115 GLY A C 1
ATOM 898 O O . GLY A 1 115 ? -9.512 16.200 12.438 1.00 74.44 115 GLY A O 1
ATOM 899 N N . PRO A 1 116 ? -7.566 15.337 11.713 1.00 74.94 116 PRO A N 1
ATOM 900 C CA . PRO A 1 116 ? -6.505 15.051 10.736 1.00 74.94 116 PRO A CA 1
ATOM 901 C C . PRO A 1 116 ? -6.714 13.761 9.911 1.00 74.94 116 PRO A C 1
ATOM 903 O O . PRO A 1 116 ? -5.847 13.402 9.114 1.00 74.94 116 PRO A O 1
ATOM 906 N N . GLY A 1 117 ? -7.846 13.069 10.079 1.00 86.69 117 GLY A N 1
ATOM 907 C CA . GLY A 1 117 ? -8.203 11.873 9.313 1.00 86.69 117 GLY A CA 1
ATOM 908 C C . GLY A 1 117 ? -8.699 12.163 7.892 1.00 86.69 117 GLY A C 1
ATOM 909 O O . GLY A 1 117 ? -9.010 13.303 7.538 1.00 86.69 117 GLY A O 1
ATOM 910 N N . PHE A 1 118 ? -8.794 11.125 7.067 1.00 91.19 118 PHE A N 1
ATOM 911 C CA . PHE A 1 118 ? -9.320 11.216 5.703 1.00 91.19 118 PHE A CA 1
ATOM 912 C C . PHE A 1 118 ? -10.262 10.056 5.390 1.00 91.19 118 PHE A C 1
ATOM 914 O O . PHE A 1 118 ? -10.178 8.991 6.003 1.00 91.19 118 PHE A O 1
ATOM 921 N N . ARG A 1 119 ? -11.117 10.255 4.385 1.00 93.50 119 ARG A N 1
ATOM 922 C CA . ARG A 1 119 ? -11.933 9.200 3.788 1.00 93.50 119 ARG A CA 1
ATOM 923 C C . ARG A 1 119 ? -11.896 9.306 2.270 1.00 93.50 119 ARG A C 1
ATOM 925 O O . ARG A 1 119 ? -11.929 10.410 1.731 1.00 93.50 119 ARG A O 1
ATOM 932 N N . LEU A 1 120 ? -11.822 8.170 1.591 1.00 92.94 120 LEU A N 1
ATOM 933 C CA . LEU A 1 120 ? -11.761 8.066 0.140 1.00 92.94 120 LEU A CA 1
ATOM 934 C C . LEU A 1 120 ? -12.686 6.944 -0.323 1.00 92.94 120 LEU A C 1
ATOM 936 O O . LEU A 1 120 ? -12.741 5.894 0.309 1.00 92.94 120 LEU A O 1
ATOM 940 N N . LYS A 1 121 ? -13.318 7.126 -1.479 1.00 93.19 121 LYS A N 1
ATOM 941 C CA . LYS A 1 121 ? -13.844 6.010 -2.269 1.00 93.19 121 LYS A CA 1
ATOM 942 C C . LYS A 1 121 ? -12.895 5.721 -3.418 1.00 93.19 121 LYS A C 1
ATOM 944 O O . LYS A 1 121 ? -12.375 6.657 -4.024 1.00 93.19 121 LYS A O 1
ATOM 949 N N . ALA A 1 122 ? -12.667 4.450 -3.728 1.00 91.88 122 ALA A N 1
ATOM 950 C CA . ALA A 1 122 ? -11.760 4.061 -4.796 1.00 91.88 122 ALA A CA 1
ATOM 951 C C . ALA A 1 122 ? -12.175 2.780 -5.523 1.00 91.88 122 ALA A C 1
ATOM 953 O O . ALA A 1 122 ? -12.868 1.920 -4.986 1.00 91.88 122 ALA A O 1
ATOM 954 N N . LYS A 1 123 ? -11.688 2.638 -6.756 1.00 89.38 123 LYS A N 1
ATOM 955 C CA . LYS A 1 123 ? -11.866 1.456 -7.595 1.00 89.38 123 LYS A CA 1
ATOM 956 C C . LYS A 1 123 ? -10.567 1.098 -8.300 1.00 89.38 123 LYS A C 1
ATOM 958 O O . LYS A 1 123 ? -9.863 1.963 -8.821 1.00 89.38 123 LYS A O 1
ATOM 963 N N . VAL A 1 124 ? -10.260 -0.196 -8.309 1.00 86.56 124 VAL A N 1
ATOM 964 C CA . VAL A 1 124 ? -8.985 -0.733 -8.792 1.00 86.56 124 VAL A CA 1
ATOM 965 C C . VAL A 1 124 ? -9.160 -1.428 -10.138 1.00 86.56 124 VAL A C 1
ATOM 967 O O . VAL A 1 124 ? -9.910 -2.401 -10.274 1.00 86.56 124 VAL A O 1
ATOM 970 N N . TYR A 1 125 ? -8.391 -0.985 -11.129 1.00 86.00 125 TYR A N 1
ATOM 971 C CA . TYR A 1 125 ? -8.377 -1.546 -12.475 1.00 86.00 125 TYR A CA 1
ATOM 972 C C . TYR A 1 125 ? -7.025 -2.163 -12.831 1.00 86.00 125 TYR A C 1
ATOM 974 O O . TYR A 1 125 ? -5.972 -1.765 -12.347 1.00 86.00 125 TYR A O 1
ATOM 982 N N . SER A 1 126 ? -7.062 -3.159 -13.719 1.00 80.94 126 SER A N 1
ATOM 983 C CA . SER A 1 126 ? -5.852 -3.819 -14.214 1.00 80.94 126 SER A CA 1
ATOM 984 C C . SER A 1 126 ? -5.182 -2.847 -15.141 1.00 80.94 126 SER A C 1
ATOM 986 O O . SER A 1 126 ? -5.865 -2.361 -16.043 1.00 80.94 126 SER A O 1
ATOM 988 N N . ARG A 1 127 ? -3.868 -2.674 -15.020 1.00 80.69 127 ARG A N 1
ATOM 989 C CA . ARG A 1 127 ? -3.116 -1.951 -16.046 1.00 80.69 127 ARG A CA 1
ATOM 990 C C . ARG A 1 127 ? -3.349 -2.563 -17.434 1.00 80.69 127 ARG A C 1
ATOM 992 O O . ARG A 1 127 ? -3.694 -1.864 -18.372 1.00 80.69 127 ARG A O 1
ATOM 999 N N . THR A 1 128 ? -3.327 -3.893 -17.525 1.00 78.31 128 THR A N 1
ATOM 1000 C CA . THR A 1 128 ? -3.545 -4.631 -18.784 1.00 78.31 128 THR A CA 1
ATOM 1001 C C . THR A 1 128 ? -4.967 -4.557 -19.353 1.00 78.31 128 THR A C 1
ATOM 1003 O O . THR A 1 128 ? -5.160 -4.823 -20.532 1.00 78.31 128 THR A O 1
ATOM 1006 N N . ARG A 1 129 ? -5.980 -4.242 -18.533 1.00 76.50 129 ARG A N 1
ATOM 1007 C CA . ARG A 1 129 ? -7.386 -4.121 -18.978 1.00 76.50 129 ARG A CA 1
ATOM 1008 C C . ARG A 1 129 ? -7.783 -2.674 -19.261 1.00 76.50 129 ARG A C 1
ATOM 1010 O O . ARG A 1 129 ? -8.784 -2.449 -19.925 1.00 76.50 129 ARG A O 1
ATOM 1017 N N . MET A 1 130 ? -7.041 -1.717 -18.712 1.00 76.19 130 MET A N 1
ATOM 1018 C CA . MET A 1 130 ? -7.297 -0.289 -18.826 1.00 76.19 130 MET A CA 1
ATOM 1019 C C . MET A 1 130 ? -5.955 0.411 -19.065 1.00 76.19 130 MET A C 1
ATOM 1021 O O . MET A 1 130 ? -5.295 0.809 -18.104 1.00 76.19 130 MET A O 1
ATOM 102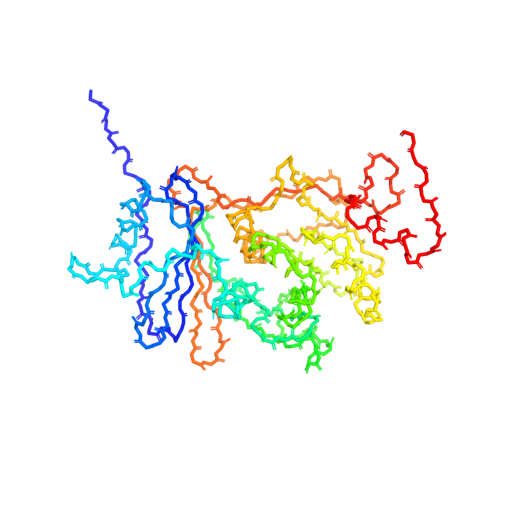5 N N . PRO A 1 131 ? -5.519 0.513 -20.331 1.00 65.62 131 PRO A N 1
ATOM 1026 C CA . PRO A 1 131 ? -4.221 1.095 -20.661 1.00 65.62 131 PRO A CA 1
ATOM 1027 C C . PRO A 1 131 ? -4.166 2.602 -20.374 1.00 65.62 131 PRO A C 1
ATOM 1029 O O . PRO A 1 131 ? -3.101 3.108 -20.032 1.00 65.62 131 PRO A O 1
ATOM 1032 N N . ASP A 1 132 ? -5.303 3.307 -20.442 1.00 71.38 132 ASP A N 1
ATOM 1033 C CA . ASP A 1 132 ? -5.382 4.736 -20.136 1.00 71.38 132 ASP A CA 1
ATOM 1034 C C . ASP A 1 132 ? -6.648 5.093 -19.334 1.00 71.38 132 ASP A C 1
ATOM 1036 O O . ASP A 1 132 ? -7.743 5.131 -19.894 1.00 71.38 132 ASP A O 1
ATOM 1040 N N . PRO A 1 133 ? -6.528 5.341 -18.021 1.00 74.81 133 PRO A N 1
ATOM 1041 C CA . PRO A 1 133 ? -7.646 5.783 -17.190 1.00 74.81 133 PRO A CA 1
ATOM 1042 C C . PRO A 1 133 ? -7.918 7.294 -17.220 1.00 74.81 133 PRO A C 1
ATOM 1044 O O . PRO A 1 133 ? -8.783 7.766 -16.475 1.00 74.81 133 PRO A O 1
ATOM 1047 N N . ARG A 1 134 ? -7.164 8.088 -17.994 1.00 71.81 134 ARG A N 1
ATOM 1048 C CA . ARG A 1 134 ? -7.344 9.547 -18.017 1.00 71.81 134 ARG A CA 1
ATOM 1049 C C . ARG A 1 134 ? -8.774 9.891 -18.454 1.00 71.81 134 ARG A C 1
ATOM 1051 O O . ARG A 1 134 ? -9.255 9.404 -19.469 1.00 71.81 134 ARG A O 1
ATOM 1058 N N . GLY A 1 135 ? -9.450 10.729 -17.666 1.00 68.25 135 GLY A N 1
ATOM 1059 C CA . GLY A 1 135 ? -10.827 11.167 -17.927 1.00 68.25 135 GLY A CA 1
ATOM 1060 C C . GLY A 1 135 ? -11.934 10.292 -17.323 1.00 68.25 135 GLY A C 1
ATOM 1061 O O . GLY A 1 135 ? -13.098 10.649 -17.445 1.00 68.25 135 GLY A O 1
ATOM 1062 N N . ILE A 1 136 ? -11.607 9.188 -16.638 1.00 75.25 136 ILE A N 1
ATOM 1063 C CA . ILE A 1 136 ? -12.602 8.329 -15.954 1.00 75.25 136 ILE A CA 1
ATOM 1064 C C . ILE A 1 136 ? -13.077 8.935 -14.615 1.00 75.25 136 ILE A C 1
ATOM 1066 O O . ILE A 1 136 ? -14.051 8.474 -14.025 1.00 75.25 136 ILE A O 1
ATOM 1070 N N . GLY A 1 137 ? -12.431 10.000 -14.141 1.00 71.56 137 GLY A N 1
ATOM 1071 C CA . GLY A 1 137 ? -12.837 10.743 -12.954 1.00 71.56 137 GLY A CA 1
ATOM 1072 C C . GLY A 1 137 ? -12.294 12.168 -12.962 1.00 71.56 137 GLY A C 1
ATOM 1073 O O . GLY A 1 137 ? -11.467 12.525 -13.801 1.00 71.56 137 GLY A O 1
ATOM 1074 N N . GLU A 1 138 ? -12.763 12.972 -12.010 1.00 74.31 138 GLU A N 1
ATOM 1075 C CA . GLU A 1 138 ? -12.338 14.369 -11.847 1.00 74.31 138 GLU A CA 1
ATOM 1076 C C . GLU A 1 138 ? -10.889 14.482 -11.361 1.00 74.31 138 GLU A C 1
ATOM 1078 O O . GLU A 1 138 ? -10.186 15.440 -11.685 1.00 74.31 138 GLU A O 1
ATOM 1083 N N . LEU A 1 139 ? -10.430 13.488 -10.594 1.00 81.50 139 LEU A N 1
ATOM 1084 C CA . LEU A 1 139 ? -9.089 13.462 -10.030 1.00 81.50 139 LEU A CA 1
ATOM 1085 C C . LEU A 1 139 ? -8.142 12.555 -10.829 1.00 81.50 139 LEU A C 1
ATOM 1087 O O . LEU A 1 139 ? -8.548 11.492 -11.308 1.00 81.50 139 LEU A O 1
ATOM 1091 N N . PRO A 1 140 ? -6.856 12.938 -10.933 1.00 81.00 140 PRO A N 1
ATOM 1092 C CA . PRO A 1 140 ? -5.810 12.124 -11.523 1.00 81.00 140 PRO A CA 1
ATOM 1093 C C . PRO A 1 140 ? -5.768 10.697 -10.950 1.00 81.00 140 PRO A C 1
ATOM 1095 O O . PRO A 1 140 ? -5.703 10.520 -9.725 1.00 81.00 140 PRO A O 1
ATOM 1098 N N . PRO A 1 141 ? -5.743 9.674 -11.820 1.00 85.00 141 PRO A N 1
ATOM 1099 C CA . PRO A 1 141 ? -5.582 8.291 -11.404 1.00 85.00 141 PRO A CA 1
ATOM 1100 C C . PRO A 1 141 ? -4.178 8.060 -10.830 1.00 85.00 141 PRO A C 1
ATOM 1102 O O . PRO A 1 141 ? -3.193 8.652 -11.283 1.00 85.00 141 PRO A O 1
ATOM 1105 N N . LEU A 1 142 ? -4.074 7.155 -9.857 1.00 85.38 142 LEU A N 1
ATOM 1106 C CA . LEU A 1 142 ? -2.792 6.721 -9.301 1.00 85.38 142 LEU A CA 1
ATOM 1107 C C . LEU A 1 142 ? -2.388 5.380 -9.915 1.00 85.38 142 LEU A C 1
ATOM 1109 O O . LEU A 1 142 ? -3.176 4.434 -9.902 1.00 85.38 142 LEU A O 1
ATOM 1113 N N . LEU A 1 143 ? -1.158 5.273 -10.417 1.00 84.62 143 LEU A N 1
ATOM 1114 C CA . LEU A 1 143 ? -0.596 3.992 -10.839 1.00 84.62 143 LEU A CA 1
ATOM 1115 C C . LEU A 1 143 ? 0.159 3.358 -9.678 1.00 84.62 143 LEU A C 1
ATOM 1117 O O . LEU A 1 143 ? 1.131 3.933 -9.194 1.00 84.62 143 LEU A O 1
ATOM 1121 N N . VAL A 1 144 ? -0.235 2.151 -9.286 1.00 85.81 144 VAL A N 1
ATOM 1122 C CA . VAL A 1 144 ? 0.522 1.322 -8.347 1.00 85.81 144 VAL A CA 1
ATOM 1123 C C . VAL A 1 144 ? 1.244 0.231 -9.121 1.00 85.81 144 VAL A C 1
ATOM 1125 O O . VAL A 1 144 ? 0.611 -0.629 -9.730 1.00 85.81 144 VAL A O 1
ATOM 1128 N N . LEU A 1 145 ? 2.572 0.246 -9.087 1.00 81.69 145 LEU A N 1
ATOM 1129 C CA . LEU A 1 145 ? 3.414 -0.813 -9.635 1.00 81.69 145 LEU A CA 1
ATOM 1130 C C . LEU A 1 145 ? 3.793 -1.806 -8.537 1.00 81.69 145 LEU A C 1
ATOM 1132 O O . LEU A 1 145 ? 3.964 -1.412 -7.385 1.00 81.69 145 LEU A O 1
ATOM 1136 N N . GLY A 1 146 ? 3.958 -3.069 -8.928 1.00 79.88 146 GLY A N 1
ATOM 1137 C CA . GLY A 1 146 ? 4.435 -4.150 -8.074 1.00 79.88 146 GLY A CA 1
ATOM 1138 C C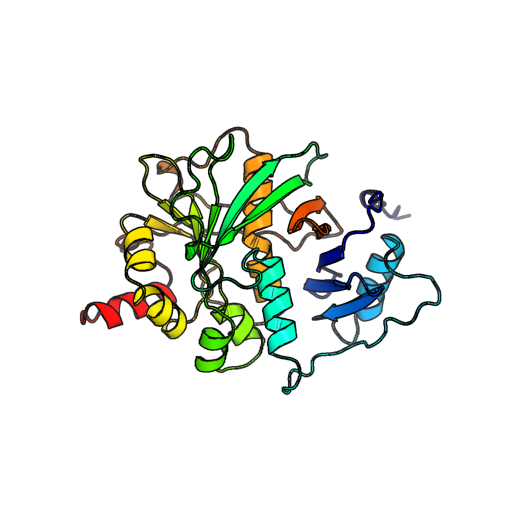 . GLY A 1 146 ? 4.569 -5.461 -8.845 1.00 79.88 146 GLY A C 1
ATOM 1139 O O . GLY A 1 146 ? 4.068 -5.599 -9.964 1.00 79.88 146 GLY A O 1
ATOM 1140 N N . LEU A 1 147 ? 5.272 -6.422 -8.248 1.00 79.88 147 LEU A N 1
ATOM 1141 C CA . LEU A 1 147 ? 5.399 -7.775 -8.789 1.00 79.88 147 LEU A CA 1
ATOM 1142 C C . LEU A 1 147 ? 4.169 -8.617 -8.441 1.00 79.88 147 LEU A C 1
ATOM 1144 O O . LEU A 1 147 ? 3.568 -8.457 -7.379 1.00 79.88 147 LEU A O 1
ATOM 1148 N N . ASN A 1 148 ? 3.797 -9.541 -9.326 1.00 78.06 148 ASN A N 1
ATOM 1149 C CA . ASN A 1 148 ? 2.737 -10.502 -9.031 1.00 78.06 148 ASN A CA 1
ATOM 1150 C C . ASN A 1 148 ? 3.233 -11.617 -8.088 1.00 78.06 148 ASN A C 1
ATOM 1152 O O . ASN A 1 148 ? 4.434 -11.797 -7.890 1.00 78.06 148 ASN A O 1
ATOM 1156 N N . ALA A 1 149 ? 2.305 -12.386 -7.508 1.00 77.56 149 ALA A N 1
ATOM 1157 C CA . ALA A 1 149 ? 2.634 -13.422 -6.522 1.00 77.56 149 ALA A CA 1
ATOM 1158 C C . ALA A 1 149 ? 3.617 -14.486 -7.044 1.00 77.56 149 ALA A C 1
ATOM 1160 O O . ALA A 1 149 ? 4.490 -14.914 -6.292 1.00 77.56 149 ALA A O 1
ATOM 1161 N N . ALA A 1 150 ? 3.510 -14.879 -8.318 1.00 79.75 150 ALA A N 1
ATOM 1162 C CA . ALA A 1 150 ? 4.436 -15.830 -8.930 1.00 79.75 150 ALA A CA 1
ATOM 1163 C C . ALA A 1 150 ? 5.846 -15.226 -9.042 1.00 79.75 150 ALA A C 1
ATOM 1165 O O . ALA A 1 150 ? 6.799 -15.807 -8.541 1.00 79.75 150 ALA A O 1
ATOM 1166 N N . GLN A 1 151 ? 5.960 -13.997 -9.549 1.00 82.75 151 GLN A N 1
ATOM 1167 C CA . GLN A 1 151 ? 7.236 -13.279 -9.644 1.00 82.75 151 GLN A CA 1
ATOM 1168 C C . GLN A 1 151 ? 7.896 -13.072 -8.270 1.00 82.75 151 GLN A C 1
ATOM 1170 O O . GLN A 1 151 ? 9.108 -13.192 -8.137 1.00 82.75 151 GLN A O 1
ATOM 1175 N N . ILE A 1 152 ? 7.117 -12.774 -7.224 1.00 81.50 152 ILE A N 1
ATOM 1176 C CA . ILE A 1 152 ? 7.645 -12.631 -5.856 1.00 81.50 152 ILE A CA 1
ATOM 1177 C C . ILE A 1 152 ? 8.159 -13.970 -5.328 1.00 81.50 152 ILE A C 1
ATOM 1179 O O . ILE A 1 152 ? 9.199 -14.009 -4.669 1.00 81.50 152 ILE A O 1
ATOM 1183 N N . ARG A 1 153 ? 7.432 -15.059 -5.607 1.00 80.19 153 ARG A N 1
ATOM 1184 C CA . ARG A 1 153 ? 7.830 -16.415 -5.222 1.00 80.19 153 ARG A CA 1
ATOM 1185 C C . ARG A 1 153 ? 9.175 -16.779 -5.848 1.00 80.19 153 ARG A C 1
ATOM 1187 O O . ARG A 1 153 ? 10.044 -17.266 -5.129 1.00 80.19 153 ARG A O 1
ATOM 1194 N N . ASP A 1 154 ? 9.363 -16.455 -7.123 1.00 85.94 154 ASP A N 1
ATOM 1195 C CA . ASP A 1 154 ? 10.597 -16.736 -7.865 1.00 85.94 154 ASP A CA 1
ATOM 1196 C C . ASP A 1 154 ? 11.816 -15.977 -7.304 1.00 85.94 154 ASP A C 1
ATOM 1198 O O . ASP A 1 154 ? 12.946 -16.454 -7.389 1.00 85.94 154 ASP A O 1
ATOM 1202 N N . LEU A 1 155 ? 11.605 -14.819 -6.665 1.00 82.81 155 LEU A N 1
ATOM 1203 C CA . LEU A 1 155 ? 12.671 -14.045 -6.014 1.00 82.81 155 LEU A CA 1
ATOM 1204 C C . LEU A 1 155 ? 13.120 -14.607 -4.652 1.00 82.81 155 LEU A C 1
ATOM 1206 O O . LEU A 1 155 ? 14.197 -14.242 -4.167 1.00 82.81 155 LEU A O 1
ATOM 1210 N N . GLY A 1 156 ? 12.297 -15.443 -4.011 1.00 81.88 156 GLY A N 1
ATOM 1211 C CA . GLY A 1 156 ? 12.573 -16.054 -2.709 1.00 81.88 156 GLY A CA 1
ATOM 1212 C C . GLY A 1 156 ? 12.745 -15.073 -1.532 1.00 81.88 156 GLY A C 1
ATOM 1213 O O . GLY A 1 156 ? 12.475 -13.872 -1.621 1.00 81.88 156 GLY A O 1
ATOM 1214 N N . GLY A 1 157 ? 13.197 -15.603 -0.388 1.00 79.44 157 GLY A N 1
ATOM 1215 C CA . GLY A 1 157 ? 13.517 -14.841 0.833 1.00 79.44 157 GLY A CA 1
ATOM 1216 C C . GLY A 1 157 ? 12.566 -15.077 2.017 1.00 79.44 157 GLY A C 1
ATOM 1217 O O . GLY A 1 157 ? 11.726 -15.966 1.951 1.00 79.44 157 GLY A O 1
ATOM 1218 N N . PRO A 1 158 ? 12.721 -14.326 3.125 1.00 75.31 158 PRO A N 1
ATOM 1219 C CA . PRO A 1 158 ? 11.781 -14.327 4.248 1.00 75.31 158 PRO A CA 1
ATOM 1220 C C . PRO A 1 158 ? 10.549 -13.423 3.994 1.00 75.31 158 PRO A C 1
ATOM 1222 O O . PRO A 1 158 ? 10.566 -12.601 3.080 1.00 75.31 158 PRO A O 1
ATOM 1225 N N . PRO A 1 159 ? 9.507 -13.471 4.845 1.00 74.50 159 PRO A N 1
ATOM 1226 C CA . PRO A 1 159 ? 8.268 -12.692 4.690 1.00 74.50 159 PRO A CA 1
ATOM 1227 C C . PRO A 1 159 ? 8.431 -11.188 4.547 1.00 74.50 159 PRO A C 1
ATOM 1229 O O . PRO A 1 159 ? 7.795 -10.596 3.678 1.00 74.50 159 PRO A O 1
ATOM 1232 N N . GLY A 1 160 ? 9.300 -10.575 5.356 1.00 73.44 160 GLY A N 1
ATOM 1233 C CA . GLY A 1 160 ? 9.627 -9.156 5.211 1.00 73.44 160 GLY A CA 1
ATOM 1234 C C . GLY A 1 160 ? 10.231 -8.857 3.838 1.00 73.44 160 GLY A C 1
ATOM 1235 O O . GLY A 1 160 ? 9.895 -7.855 3.221 1.00 73.44 160 GLY A O 1
ATOM 1236 N N . ALA A 1 161 ? 11.035 -9.775 3.289 1.00 76.50 161 ALA A N 1
ATOM 1237 C CA . ALA A 1 161 ? 11.572 -9.645 1.939 1.00 76.50 161 ALA A CA 1
ATOM 1238 C C . ALA A 1 161 ? 10.516 -9.895 0.853 1.00 76.50 161 ALA A C 1
ATOM 1240 O O . ALA A 1 161 ? 10.563 -9.227 -0.171 1.00 76.50 161 ALA A O 1
ATOM 1241 N N . TRP A 1 162 ? 9.552 -10.801 1.046 1.00 78.69 162 TRP A N 1
ATOM 1242 C CA . TRP A 1 162 ? 8.435 -10.978 0.106 1.00 78.69 162 TRP A CA 1
ATOM 1243 C C . TRP A 1 162 ? 7.540 -9.747 0.066 1.00 78.69 162 TRP A C 1
ATOM 1245 O O . TRP A 1 162 ? 7.150 -9.289 -1.006 1.00 78.69 162 TRP A O 1
ATOM 1255 N N . ALA A 1 163 ? 7.238 -9.187 1.234 1.00 74.25 163 ALA A N 1
ATOM 1256 C CA . ALA A 1 163 ? 6.440 -7.983 1.365 1.00 74.25 163 ALA A CA 1
ATOM 1257 C C . ALA A 1 163 ? 7.194 -6.747 0.818 1.00 74.25 163 ALA A C 1
ATOM 1259 O O . ALA A 1 163 ? 6.584 -5.901 0.169 1.00 74.25 163 ALA A O 1
ATOM 1260 N N . ALA A 1 164 ? 8.521 -6.688 0.950 1.00 73.06 164 ALA A N 1
ATOM 1261 C CA . ALA A 1 164 ? 9.357 -5.682 0.292 1.00 73.06 164 ALA A CA 1
ATOM 1262 C C . ALA A 1 164 ? 9.463 -5.890 -1.232 1.00 73.06 164 ALA A C 1
ATOM 1264 O O . ALA A 1 164 ? 9.323 -4.944 -1.992 1.00 73.06 164 ALA A O 1
ATOM 1265 N N . ASN A 1 165 ? 9.640 -7.122 -1.717 1.00 74.69 165 ASN A N 1
ATOM 1266 C CA . ASN A 1 165 ? 9.751 -7.450 -3.150 1.00 74.69 165 ASN A CA 1
ATOM 1267 C C . ASN A 1 165 ? 8.430 -7.357 -3.911 1.00 74.69 165 ASN A C 1
ATOM 1269 O O . ASN A 1 165 ? 8.412 -7.263 -5.131 1.00 74.69 165 ASN A O 1
ATOM 1273 N N . SER A 1 166 ? 7.319 -7.346 -3.196 1.00 63.44 166 SER A N 1
ATOM 1274 C CA . SER A 1 166 ? 6.006 -7.047 -3.760 1.00 63.44 166 SER A CA 1
ATOM 1275 C C . SER A 1 166 ? 5.773 -5.536 -3.928 1.00 63.44 166 SER A C 1
ATOM 1277 O O . SER A 1 166 ? 4.642 -5.136 -4.190 1.00 63.44 166 SER A O 1
ATOM 1279 N N . SER A 1 167 ? 6.822 -4.722 -3.716 1.00 61.34 167 SER A N 1
ATOM 1280 C CA . SER A 1 167 ? 6.789 -3.281 -3.446 1.00 61.34 167 SER A CA 1
ATOM 1281 C C . SER A 1 167 ? 5.870 -2.454 -4.317 1.00 61.34 167 SER A C 1
ATOM 1283 O O . SER A 1 167 ? 5.543 -2.784 -5.449 1.00 61.34 167 SER A O 1
ATOM 1285 N N . LEU A 1 168 ? 5.620 -1.290 -3.746 1.00 66.31 168 LEU A N 1
ATOM 1286 C CA . LEU A 1 168 ? 4.893 -0.167 -4.255 1.00 66.31 168 LEU A CA 1
ATOM 1287 C C . LEU A 1 168 ? 5.838 0.799 -4.975 1.00 66.31 168 LEU A C 1
ATOM 1289 O O . LEU A 1 168 ? 6.717 1.386 -4.338 1.00 66.31 168 LEU A O 1
ATOM 1293 N N . ALA A 1 169 ? 5.626 1.014 -6.267 1.00 69.19 169 ALA A N 1
ATOM 1294 C CA . ALA A 1 169 ? 6.114 2.220 -6.921 1.00 69.19 169 ALA A CA 1
ATOM 1295 C C . ALA A 1 169 ? 4.906 2.988 -7.460 1.00 69.19 169 ALA A C 1
ATOM 1297 O O . ALA A 1 169 ? 4.163 2.491 -8.305 1.00 69.19 169 ALA A O 1
ATOM 1298 N N . LEU A 1 170 ? 4.657 4.159 -6.882 1.00 72.81 170 LEU A N 1
ATOM 1299 C CA . LEU A 1 170 ? 3.480 4.969 -7.155 1.00 72.81 170 LEU A CA 1
ATOM 1300 C C . LEU A 1 170 ? 3.806 6.009 -8.196 1.00 72.81 170 LEU A C 1
ATOM 1302 O O . LEU A 1 170 ? 4.505 6.957 -7.863 1.00 72.81 170 LEU A O 1
ATOM 1306 N N . LYS A 1 171 ? 3.308 5.868 -9.421 1.00 74.50 171 LYS A N 1
ATOM 1307 C CA . LYS A 1 171 ? 3.441 6.943 -10.401 1.00 74.50 171 LYS A CA 1
ATOM 1308 C C . LYS A 1 171 ? 2.206 7.829 -10.343 1.00 74.50 171 LYS A C 1
ATOM 1310 O O . LYS A 1 171 ? 1.081 7.358 -10.524 1.00 74.50 171 LYS A O 1
ATOM 1315 N N . PHE A 1 172 ? 2.427 9.122 -10.144 1.00 72.69 172 PHE A N 1
ATOM 1316 C CA . PHE A 1 172 ? 1.400 10.120 -10.406 1.00 72.69 172 PHE A CA 1
ATOM 1317 C C . PHE A 1 172 ? 1.341 10.420 -11.896 1.00 72.69 172 PHE A C 1
ATOM 1319 O O . PHE A 1 172 ? 2.338 10.810 -12.505 1.00 72.69 172 PHE A O 1
ATOM 1326 N N . CYS A 1 173 ? 0.164 10.223 -12.479 1.00 64.62 173 CYS A N 1
ATOM 1327 C CA . CYS A 1 173 ? -0.077 10.448 -13.894 1.00 64.62 173 CYS A CA 1
ATOM 1328 C C . CYS A 1 173 ? -0.956 11.684 -14.067 1.00 64.62 173 CYS A C 1
ATOM 1330 O O . CYS A 1 173 ? -2.182 11.593 -14.045 1.00 64.62 173 CYS A O 1
ATOM 1332 N N . ARG A 1 174 ? -0.321 12.845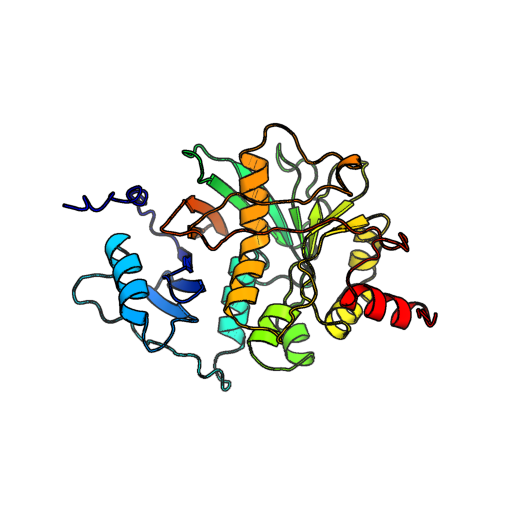 -14.250 1.00 64.50 174 ARG A N 1
ATOM 1333 C CA . ARG A 1 174 ? -1.004 14.063 -14.693 1.00 64.50 174 ARG A CA 1
ATOM 1334 C C . ARG A 1 174 ? -0.909 14.171 -16.215 1.00 64.50 174 ARG A C 1
ATOM 1336 O O . ARG A 1 174 ? 0.045 13.688 -16.823 1.00 64.50 174 ARG A O 1
ATOM 1343 N N . SER A 1 175 ? -1.934 14.735 -16.848 1.00 56.91 175 SER A N 1
ATOM 1344 C CA . SER A 1 175 ? -1.930 14.908 -18.303 1.00 56.91 175 SER A CA 1
ATOM 1345 C C . SER A 1 175 ? -0.796 15.852 -18.714 1.00 56.91 175 SER A C 1
ATOM 1347 O O . SER A 1 175 ? -0.756 16.981 -18.237 1.00 56.91 175 SER A O 1
ATOM 1349 N N . GLY A 1 176 ? 0.104 15.389 -19.587 1.00 53.94 176 GLY A N 1
ATOM 1350 C CA . GLY A 1 176 ? 1.131 16.227 -20.216 1.00 53.94 176 GLY A CA 1
ATOM 1351 C C . GLY A 1 176 ? 2.342 16.603 -19.353 1.00 53.94 176 GLY A C 1
ATOM 1352 O O . GLY A 1 176 ? 3.134 17.423 -19.801 1.00 53.94 176 GLY A O 1
ATOM 1353 N N . GLU A 1 177 ? 2.516 16.025 -18.161 1.00 58.97 177 GLU A N 1
ATOM 1354 C CA . GLU A 1 177 ? 3.621 16.360 -17.245 1.00 58.97 177 GLU A CA 1
ATOM 1355 C C . GLU A 1 177 ? 4.498 15.140 -16.907 1.00 58.97 177 GLU A C 1
ATOM 1357 O O . GLU A 1 177 ? 4.065 13.986 -17.007 1.00 58.97 177 GLU A O 1
ATOM 1362 N N . GLU A 1 178 ? 5.741 15.415 -16.495 1.00 59.97 178 GLU A N 1
ATOM 1363 C CA . GLU A 1 178 ? 6.662 14.429 -15.924 1.00 59.97 178 GLU A CA 1
ATOM 1364 C C . GLU A 1 178 ? 6.006 13.694 -14.751 1.00 59.97 178 GLU A C 1
ATOM 1366 O O . GLU A 1 178 ? 5.335 14.279 -13.897 1.00 59.97 178 GLU A O 1
ATOM 1371 N N . GLY A 1 179 ? 6.189 12.375 -14.721 1.00 65.94 179 GLY A N 1
ATOM 1372 C CA . GLY A 1 179 ? 5.683 11.562 -13.629 1.00 65.94 179 GLY A CA 1
ATOM 1373 C C . GLY A 1 179 ? 6.495 11.785 -12.363 1.00 65.94 179 GLY A C 1
ATOM 1374 O O . GLY A 1 179 ? 7.682 12.111 -12.396 1.00 65.94 179 GLY A O 1
ATOM 1375 N N . LEU A 1 180 ? 5.882 11.491 -11.225 1.00 69.81 180 LEU A N 1
ATOM 1376 C CA . LEU A 1 180 ? 6.608 11.368 -9.972 1.00 69.81 180 LEU A CA 1
ATOM 1377 C C . LEU A 1 180 ? 6.378 9.978 -9.391 1.00 69.81 180 LEU A C 1
ATOM 1379 O O . LEU A 1 180 ? 5.227 9.570 -9.234 1.00 69.81 180 LEU A O 1
ATOM 1383 N N . LEU A 1 181 ? 7.467 9.261 -9.103 1.00 73.31 181 LEU A N 1
ATOM 1384 C CA . LEU A 1 181 ? 7.448 7.943 -8.487 1.00 73.31 181 LEU A CA 1
ATOM 1385 C C . LEU A 1 181 ? 7.623 8.069 -6.976 1.00 73.31 181 LEU A C 1
ATOM 1387 O O . LEU A 1 181 ? 8.668 8.530 -6.533 1.00 73.31 181 LEU A O 1
ATOM 1391 N N . LEU A 1 182 ? 6.649 7.637 -6.177 1.00 71.12 182 LEU A N 1
ATOM 1392 C CA . LEU A 1 182 ? 6.803 7.514 -4.724 1.00 71.12 182 LEU A CA 1
ATOM 1393 C C . LEU A 1 182 ? 6.933 6.055 -4.298 1.00 71.12 182 LEU A C 1
ATOM 1395 O O . LEU A 1 182 ? 6.166 5.195 -4.729 1.00 71.12 182 LEU A O 1
ATOM 1399 N N . GLY A 1 183 ? 7.843 5.788 -3.370 1.00 70.62 183 GLY A N 1
ATOM 1400 C CA . GLY A 1 183 ? 8.087 4.442 -2.860 1.00 70.62 183 GLY A CA 1
ATOM 1401 C C . GLY A 1 183 ? 9.158 3.700 -3.658 1.00 70.62 183 GLY A C 1
ATOM 1402 O O . GLY A 1 183 ? 9.913 4.298 -4.417 1.00 70.62 183 GLY A O 1
ATOM 1403 N N . GLY A 1 184 ? 9.277 2.391 -3.432 1.00 62.41 184 GLY A N 1
ATOM 1404 C CA . GLY A 1 184 ? 10.321 1.579 -4.060 1.00 62.41 184 GLY A CA 1
ATOM 1405 C C . GLY A 1 184 ? 11.201 0.801 -3.094 1.00 62.41 184 GLY A C 1
ATOM 1406 O O . GLY A 1 184 ? 12.404 0.698 -3.318 1.00 62.41 184 GLY A O 1
ATOM 1407 N N . ASP A 1 185 ? 10.615 0.196 -2.056 1.00 71.94 185 ASP A N 1
ATOM 1408 C CA . ASP A 1 185 ? 11.335 -0.686 -1.120 1.00 71.94 185 ASP A CA 1
ATOM 1409 C C . ASP A 1 185 ? 11.750 -2.045 -1.738 1.00 71.94 185 ASP A C 1
ATOM 1411 O O . ASP A 1 185 ? 11.987 -3.023 -1.034 1.00 71.94 185 ASP A O 1
ATOM 1415 N N . LEU A 1 186 ? 11.799 -2.124 -3.074 1.00 76.56 186 LEU A N 1
ATOM 1416 C CA . LEU A 1 186 ? 12.198 -3.317 -3.816 1.00 76.56 186 LEU A CA 1
ATOM 1417 C C . LEU A 1 186 ? 13.687 -3.576 -3.654 1.00 76.56 186 LEU A C 1
ATOM 1419 O O . LEU A 1 186 ? 14.520 -2.666 -3.680 1.00 76.56 186 LEU A O 1
ATOM 1423 N N . ARG A 1 187 ? 14.033 -4.861 -3.641 1.00 77.06 187 ARG A N 1
ATOM 1424 C CA . ARG A 1 187 ? 15.416 -5.286 -3.837 1.00 77.06 187 ARG A CA 1
ATOM 1425 C C . ARG A 1 187 ? 15.859 -5.006 -5.280 1.00 77.06 187 ARG A C 1
ATOM 1427 O O . ARG A 1 187 ? 15.025 -5.019 -6.186 1.00 77.06 187 ARG A O 1
ATOM 1434 N N . PRO A 1 188 ? 17.173 -4.851 -5.529 1.00 79.12 188 PRO A N 1
ATOM 1435 C CA . PRO A 1 188 ? 17.701 -4.637 -6.877 1.00 79.12 188 PRO A CA 1
ATOM 1436 C C . PRO A 1 188 ? 17.206 -5.660 -7.910 1.00 79.12 188 PRO A C 1
ATOM 1438 O O . PRO A 1 188 ? 16.846 -5.282 -9.015 1.00 79.12 188 PRO A O 1
ATOM 1441 N N . THR A 1 189 ? 17.120 -6.944 -7.547 1.00 80.38 189 THR A N 1
ATOM 1442 C CA . THR A 1 189 ? 16.634 -8.011 -8.445 1.00 80.38 189 THR A CA 1
ATOM 1443 C C . THR A 1 189 ? 15.152 -7.869 -8.792 1.00 80.38 189 THR A C 1
ATOM 1445 O O . THR A 1 189 ? 14.738 -8.144 -9.917 1.00 80.38 189 THR A O 1
ATOM 1448 N N . ALA A 1 190 ? 14.344 -7.388 -7.848 1.00 82.06 190 ALA A N 1
ATOM 1449 C CA . ALA A 1 190 ? 12.936 -7.106 -8.079 1.00 82.06 190 ALA A CA 1
ATOM 1450 C C . ALA A 1 190 ? 12.759 -5.863 -8.970 1.00 82.06 190 ALA A C 1
ATOM 1452 O O . ALA A 1 190 ? 11.945 -5.879 -9.891 1.00 82.06 190 ALA A O 1
ATOM 1453 N N . TRP A 1 191 ? 13.587 -4.829 -8.773 1.00 81.62 191 TRP A N 1
ATOM 1454 C CA . TRP A 1 191 ? 13.665 -3.682 -9.682 1.00 81.62 191 TRP A CA 1
ATOM 1455 C C . TRP A 1 191 ? 14.070 -4.091 -11.099 1.00 81.62 191 TRP A C 1
ATOM 1457 O O . TRP A 1 191 ? 13.412 -3.686 -12.050 1.00 81.62 191 TRP A O 1
ATOM 1467 N N . GLN A 1 192 ? 15.096 -4.930 -11.255 1.00 81.75 192 GLN A N 1
ATOM 1468 C CA . GLN A 1 192 ? 15.482 -5.475 -12.560 1.00 81.75 192 GLN A CA 1
ATOM 1469 C C . GLN A 1 192 ? 14.311 -6.195 -13.227 1.00 81.75 192 GLN A C 1
ATOM 1471 O O . GLN A 1 192 ? 14.028 -5.943 -14.392 1.00 81.75 192 GLN A O 1
ATOM 1476 N N . THR A 1 193 ? 13.594 -7.028 -12.469 1.00 82.94 193 THR A N 1
ATOM 1477 C CA . THR A 1 193 ? 12.421 -7.761 -12.966 1.00 82.94 193 THR A CA 1
ATOM 1478 C C . THR A 1 193 ? 11.297 -6.825 -13.423 1.00 82.94 193 THR A C 1
ATOM 1480 O O . THR A 1 193 ? 10.632 -7.119 -14.407 1.00 82.94 193 THR A O 1
ATOM 1483 N N . LEU A 1 194 ? 11.070 -5.691 -12.751 1.00 80.31 194 LEU A N 1
ATOM 1484 C CA . LEU A 1 194 ? 10.094 -4.697 -13.218 1.00 80.31 194 LEU A CA 1
ATOM 1485 C C . LEU A 1 194 ? 10.576 -3.937 -14.457 1.00 80.31 194 LEU A C 1
ATOM 1487 O O . LEU A 1 194 ? 9.783 -3.641 -15.342 1.00 80.31 194 LEU A O 1
ATOM 1491 N N . LEU A 1 195 ? 11.866 -3.611 -14.523 1.00 79.12 195 LEU A N 1
ATOM 1492 C CA . LEU A 1 195 ? 12.442 -2.804 -15.599 1.00 79.12 195 LEU A CA 1
ATOM 1493 C C . LEU A 1 195 ? 12.641 -3.579 -16.913 1.00 79.12 195 LEU A C 1
ATOM 1495 O O . LEU A 1 195 ? 12.894 -2.955 -17.947 1.00 79.12 195 LEU A O 1
ATOM 1499 N N . THR A 1 196 ? 12.524 -4.911 -16.906 1.00 81.88 196 THR A N 1
ATOM 1500 C CA . THR A 1 196 ? 12.480 -5.717 -18.138 1.00 81.88 196 THR A CA 1
ATOM 1501 C C . THR A 1 196 ? 11.133 -5.620 -18.859 1.00 81.88 196 THR A C 1
ATOM 1503 O O . THR A 1 196 ? 11.083 -5.847 -20.070 1.00 81.88 196 THR A O 1
ATOM 1506 N N . ASP A 1 197 ? 10.054 -5.235 -18.169 1.00 79.19 197 ASP A N 1
ATOM 1507 C CA . ASP A 1 197 ? 8.770 -4.920 -18.797 1.00 79.19 197 ASP A CA 1
ATOM 1508 C C . ASP A 1 197 ? 8.900 -3.595 -19.571 1.00 79.19 197 ASP A C 1
ATOM 1510 O O . ASP A 1 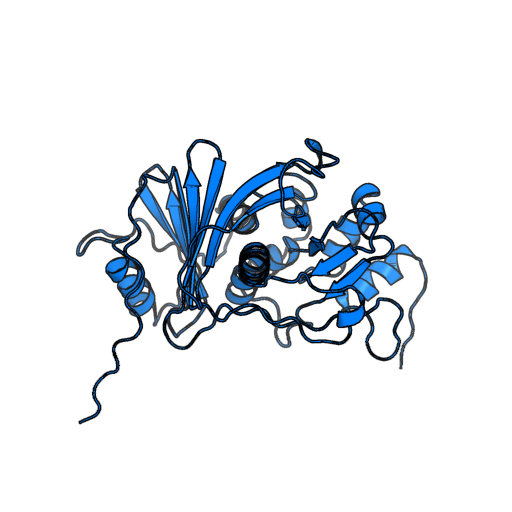197 ? 9.133 -2.526 -18.999 1.00 79.19 197 ASP A O 1
ATOM 1514 N N . ARG A 1 198 ? 8.766 -3.667 -20.903 1.00 78.44 198 ARG A N 1
ATOM 1515 C CA . ARG A 1 198 ? 8.923 -2.512 -21.804 1.00 78.44 198 ARG A CA 1
ATOM 1516 C C . ARG A 1 198 ? 7.913 -1.404 -21.525 1.00 78.44 198 ARG A C 1
ATOM 1518 O O . ARG A 1 198 ? 8.248 -0.234 -21.686 1.00 78.44 198 ARG A O 1
ATOM 1525 N N . GLU A 1 199 ? 6.699 -1.760 -21.129 1.00 76.62 199 GLU A N 1
ATOM 1526 C CA . GLU A 1 199 ? 5.638 -0.799 -20.853 1.00 76.62 199 GLU A CA 1
ATOM 1527 C C . GLU A 1 199 ? 5.901 -0.100 -19.517 1.00 76.62 199 GLU A C 1
ATOM 1529 O O . GLU A 1 199 ? 5.836 1.123 -19.454 1.00 76.62 199 GLU A O 1
ATOM 1534 N N . ILE A 1 200 ? 6.321 -0.836 -18.479 1.00 76.81 200 ILE A N 1
ATOM 1535 C CA . ILE A 1 200 ? 6.759 -0.232 -17.207 1.00 76.81 200 ILE A CA 1
ATOM 1536 C C . ILE A 1 200 ? 7.971 0.671 -17.434 1.00 76.81 200 ILE A C 1
ATOM 1538 O O . ILE A 1 200 ? 7.990 1.804 -16.958 1.00 76.81 200 ILE A O 1
ATOM 1542 N N . LYS A 1 201 ? 8.962 0.217 -18.205 1.00 75.94 201 LYS A N 1
ATOM 1543 C CA . LYS A 1 201 ? 10.127 1.033 -18.562 1.00 75.94 201 LYS A CA 1
ATOM 1544 C C . LYS A 1 201 ? 9.719 2.320 -19.287 1.00 75.94 201 LYS A C 1
ATOM 1546 O O . LYS A 1 201 ? 10.231 3.384 -18.952 1.00 75.94 201 LYS A O 1
ATOM 1551 N N . GLY A 1 202 ? 8.782 2.239 -20.234 1.00 75.31 202 GLY A N 1
ATOM 1552 C CA . GLY A 1 202 ? 8.223 3.405 -20.922 1.00 75.31 202 GLY A CA 1
ATOM 1553 C C . GLY A 1 202 ? 7.466 4.342 -19.979 1.00 75.31 202 GLY A C 1
ATOM 1554 O O . GLY A 1 202 ? 7.633 5.555 -20.046 1.00 75.31 202 GLY A O 1
ATOM 1555 N N . LEU A 1 203 ? 6.694 3.789 -19.041 1.00 73.62 203 LEU A N 1
ATOM 1556 C CA . LEU A 1 203 ? 5.977 4.557 -18.024 1.00 73.62 203 LEU A CA 1
ATOM 1557 C C . LEU A 1 203 ? 6.923 5.250 -17.038 1.00 73.62 203 LEU A C 1
ATOM 1559 O O . LEU A 1 203 ? 6.565 6.299 -16.518 1.00 73.62 203 LEU A O 1
ATOM 1563 N N . LEU A 1 204 ? 8.105 4.704 -16.772 1.00 73.19 204 LEU A N 1
ATOM 1564 C CA . LEU A 1 204 ? 9.079 5.302 -15.854 1.00 73.19 204 LEU A CA 1
ATOM 1565 C C . LEU A 1 204 ? 10.020 6.315 -16.524 1.00 73.19 204 LEU A C 1
ATOM 1567 O O . LEU A 1 204 ? 10.765 6.998 -15.823 1.00 73.19 204 LEU A O 1
ATOM 1571 N N . ALA A 1 205 ? 9.993 6.445 -17.853 1.00 68.44 205 ALA A N 1
ATOM 1572 C CA . ALA A 1 205 ? 10.790 7.448 -18.553 1.00 68.44 205 ALA A CA 1
ATOM 1573 C C . ALA A 1 205 ? 10.405 8.871 -18.095 1.00 68.44 205 ALA A C 1
ATOM 1575 O O . ALA A 1 205 ? 9.222 9.176 -17.938 1.00 68.44 205 ALA A O 1
ATOM 1576 N N . GLY A 1 206 ? 11.402 9.731 -17.847 1.00 63.59 206 GLY A N 1
ATOM 1577 C CA . GLY A 1 206 ? 11.182 11.127 -17.435 1.00 63.59 206 GLY A CA 1
ATOM 1578 C C . GLY A 1 206 ? 10.480 11.286 -16.080 1.00 63.59 206 GLY A C 1
ATOM 1579 O O . GLY A 1 206 ? 9.673 12.192 -15.910 1.00 63.59 206 GLY A O 1
ATOM 1580 N N . THR A 1 207 ? 10.701 10.359 -15.142 1.00 68.88 207 THR A N 1
ATOM 1581 C CA . THR A 1 207 ? 10.058 10.365 -13.819 1.00 68.88 207 THR A CA 1
ATOM 1582 C C . THR A 1 207 ? 11.072 10.695 -12.719 1.00 68.88 207 THR A C 1
ATOM 1584 O O . THR A 1 207 ? 12.154 10.115 -12.679 1.00 68.88 207 THR A O 1
ATOM 1587 N N . SER A 1 208 ? 10.718 11.594 -11.798 1.00 66.88 208 SER A N 1
ATOM 1588 C CA . SER A 1 208 ? 11.500 11.871 -10.575 1.00 66.88 208 SER A CA 1
ATOM 1589 C C . SER A 1 208 ? 11.107 10.916 -9.433 1.00 66.88 208 SER A C 1
ATOM 1591 O O . SER A 1 208 ? 9.965 10.467 -9.391 1.00 66.88 208 SER A O 1
ATOM 1593 N N . PHE A 1 209 ? 12.006 10.590 -8.489 1.00 67.06 209 PHE A N 1
ATOM 1594 C CA . PHE A 1 209 ? 11.793 9.497 -7.516 1.00 67.06 209 PHE A CA 1
ATOM 1595 C C . PHE A 1 209 ? 11.807 9.965 -6.056 1.00 67.06 209 PHE A C 1
ATOM 1597 O O . PHE A 1 209 ? 12.766 10.575 -5.619 1.00 67.06 209 PHE A O 1
ATOM 1604 N N . PHE A 1 210 ? 10.829 9.578 -5.241 1.00 59.03 210 PHE A N 1
ATOM 1605 C CA . PHE A 1 210 ? 10.910 9.589 -3.779 1.00 59.03 210 PHE A CA 1
ATOM 1606 C C . PHE A 1 210 ? 11.033 8.154 -3.284 1.00 59.03 210 PHE A C 1
ATOM 1608 O O . PHE A 1 210 ? 10.187 7.325 -3.611 1.00 59.03 210 PHE A O 1
ATOM 1615 N N . ALA A 1 211 ? 11.990 7.861 -2.407 1.00 60.66 211 ALA A N 1
ATOM 1616 C CA . ALA A 1 211 ? 11.971 6.591 -1.688 1.00 60.66 211 ALA A CA 1
ATOM 1617 C C . ALA A 1 211 ? 12.090 6.765 -0.186 1.00 60.66 211 ALA A C 1
ATOM 1619 O O . ALA A 1 211 ? 12.740 7.681 0.320 1.00 60.66 211 ALA A O 1
ATOM 1620 N N . ALA A 1 212 ? 11.491 5.806 0.517 1.00 54.00 212 ALA A N 1
ATOM 1621 C CA . ALA A 1 212 ? 11.946 5.467 1.850 1.00 54.00 212 ALA A CA 1
ATOM 1622 C C . ALA A 1 212 ? 13.400 4.991 1.707 1.00 54.00 212 ALA A C 1
ATOM 1624 O O . ALA A 1 212 ? 13.677 4.127 0.878 1.00 54.00 212 ALA A O 1
ATOM 1625 N N . GLY A 1 213 ? 14.337 5.590 2.442 1.00 52.22 213 GLY A N 1
ATOM 1626 C CA . GLY A 1 213 ? 15.751 5.216 2.370 1.00 52.22 213 GLY A CA 1
ATOM 1627 C C . GLY A 1 213 ? 15.993 3.713 2.586 1.00 52.22 213 GLY A C 1
ATOM 1628 O O . GLY A 1 213 ? 15.113 2.971 3.039 1.00 52.22 213 GLY A O 1
ATOM 1629 N N . CYS A 1 214 ? 17.211 3.260 2.280 1.00 51.97 214 CYS A N 1
ATOM 1630 C CA . CYS A 1 214 ? 17.627 1.889 2.576 1.00 51.97 214 CYS A CA 1
ATOM 1631 C C . CYS A 1 214 ? 17.470 1.631 4.088 1.00 51.97 214 CYS A C 1
ATOM 1633 O O . CYS A 1 214 ? 17.966 2.438 4.874 1.00 51.97 214 CYS A O 1
ATOM 1635 N N . PRO A 1 215 ? 16.763 0.572 4.525 1.00 54.91 215 PRO A N 1
ATOM 1636 C CA . PRO A 1 215 ? 16.688 0.256 5.946 1.00 54.91 215 PRO A CA 1
ATOM 1637 C C . PRO A 1 215 ? 18.086 0.001 6.514 1.00 54.91 215 PRO A C 1
ATOM 1639 O O . PRO A 1 215 ? 18.886 -0.693 5.889 1.00 54.91 215 PRO A O 1
ATOM 1642 N N . GLU A 1 216 ? 18.344 0.489 7.727 1.00 52.62 216 GLU A N 1
ATOM 1643 C CA . GLU A 1 216 ? 19.570 0.182 8.481 1.00 52.62 216 GLU A CA 1
ATOM 1644 C C . GLU A 1 216 ? 19.648 -1.302 8.886 1.00 52.62 216 GLU A C 1
ATOM 1646 O O . GLU A 1 216 ? 20.731 -1.844 9.092 1.00 52.62 216 GLU A O 1
ATOM 1651 N N . ARG A 1 217 ? 18.495 -1.981 9.003 1.00 57.16 217 ARG A N 1
ATOM 1652 C CA . ARG A 1 217 ? 18.380 -3.383 9.429 1.00 57.16 217 ARG A CA 1
ATOM 1653 C C . ARG A 1 217 ? 17.330 -4.131 8.614 1.00 57.16 217 ARG A C 1
ATOM 1655 O O . ARG A 1 217 ? 16.169 -4.135 8.996 1.00 57.16 217 ARG A O 1
ATOM 1662 N N . GLY A 1 218 ? 17.746 -4.805 7.541 1.00 60.75 218 GLY A N 1
ATOM 1663 C CA . GLY A 1 218 ? 16.910 -5.768 6.808 1.00 60.75 218 GLY A CA 1
ATOM 1664 C C . GLY A 1 218 ? 15.491 -5.279 6.472 1.00 60.75 218 GLY A C 1
ATOM 1665 O O . GLY A 1 218 ? 15.222 -4.085 6.416 1.00 60.75 218 GLY A O 1
ATOM 1666 N N . TYR A 1 219 ? 14.570 -6.209 6.229 1.00 65.56 219 TYR A N 1
ATOM 1667 C CA . TYR A 1 219 ? 13.160 -5.893 5.995 1.00 65.56 219 TYR A CA 1
ATOM 1668 C C . TYR A 1 219 ? 12.314 -6.597 7.047 1.00 65.56 219 TYR A C 1
ATOM 1670 O O . TYR A 1 219 ? 12.367 -7.826 7.149 1.00 65.56 219 TYR A O 1
ATOM 1678 N N . ASP A 1 220 ? 11.530 -5.830 7.802 1.00 75.19 220 ASP A N 1
ATOM 1679 C CA . ASP A 1 220 ? 10.516 -6.365 8.703 1.00 75.19 220 ASP A CA 1
ATOM 1680 C C . ASP A 1 220 ? 9.101 -6.226 8.114 1.00 75.19 220 ASP A C 1
ATOM 1682 O O . ASP A 1 220 ? 8.847 -5.559 7.099 1.00 75.19 220 ASP A O 1
ATOM 1686 N N . LEU A 1 221 ? 8.183 -6.965 8.725 1.00 77.88 221 LEU A N 1
ATOM 1687 C CA . LEU A 1 221 ? 6.803 -7.072 8.285 1.00 77.88 221 LEU A CA 1
ATOM 1688 C C . LEU A 1 221 ? 6.031 -5.764 8.520 1.00 77.88 221 LEU A C 1
ATOM 1690 O O . LEU A 1 221 ? 5.319 -5.315 7.620 1.00 77.88 221 LEU A O 1
ATOM 1694 N N . ALA A 1 222 ? 6.261 -5.109 9.657 1.00 79.00 222 ALA A N 1
ATOM 1695 C CA . ALA A 1 222 ? 5.665 -3.831 10.033 1.00 79.00 222 ALA A CA 1
ATOM 1696 C C . ALA A 1 222 ? 5.962 -2.714 9.018 1.00 79.00 222 ALA A C 1
ATOM 1698 O O . ALA A 1 222 ? 5.045 -2.044 8.535 1.00 79.00 222 ALA A O 1
ATOM 1699 N N . ARG A 1 223 ? 7.229 -2.540 8.618 1.00 78.25 223 ARG A N 1
ATOM 1700 C CA . ARG A 1 223 ? 7.640 -1.613 7.549 1.00 78.25 223 ARG A CA 1
ATOM 1701 C C . ARG A 1 223 ? 6.917 -1.944 6.253 1.00 78.25 223 ARG A C 1
ATOM 1703 O O . ARG A 1 223 ? 6.426 -1.048 5.575 1.00 78.25 223 ARG A O 1
ATOM 1710 N N . SER A 1 224 ? 6.809 -3.223 5.917 1.00 78.06 224 SER A N 1
ATOM 1711 C CA . SER A 1 224 ? 6.170 -3.644 4.672 1.00 78.06 224 SER A CA 1
ATOM 1712 C C . SER A 1 224 ? 4.658 -3.401 4.655 1.00 78.06 224 SER A C 1
ATOM 1714 O O . SER A 1 224 ? 4.118 -3.021 3.614 1.00 78.06 224 SER A O 1
ATOM 1716 N N . LEU A 1 225 ? 3.978 -3.577 5.793 1.00 82.94 225 LEU A N 1
ATOM 1717 C CA . LEU A 1 225 ? 2.568 -3.222 5.987 1.00 82.94 225 LEU A CA 1
ATOM 1718 C C . LEU A 1 225 ? 2.359 -1.711 5.866 1.00 82.94 225 LEU A C 1
ATOM 1720 O O . LEU A 1 225 ? 1.458 -1.261 5.160 1.00 82.94 225 LEU A O 1
ATOM 1724 N N . LYS A 1 226 ? 3.254 -0.921 6.464 1.00 82.94 226 LYS A N 1
ATOM 1725 C CA . LYS A 1 226 ? 3.261 0.536 6.317 1.00 82.94 226 LYS A CA 1
ATOM 1726 C C . LYS A 1 226 ? 3.431 0.967 4.860 1.00 82.94 226 LYS A C 1
ATOM 1728 O O . LYS A 1 226 ? 2.689 1.814 4.374 1.00 82.94 226 LYS A O 1
ATOM 1733 N N . MET A 1 227 ? 4.373 0.354 4.144 1.00 81.12 227 MET A N 1
ATOM 1734 C CA . MET A 1 227 ? 4.584 0.617 2.718 1.00 81.12 227 MET A CA 1
ATOM 1735 C C . MET A 1 227 ? 3.414 0.125 1.860 1.00 81.12 227 MET A C 1
ATOM 1737 O O . MET A 1 227 ? 3.116 0.733 0.839 1.00 81.12 227 MET A O 1
ATOM 1741 N N . ALA A 1 228 ? 2.717 -0.938 2.265 1.00 83.31 228 ALA A N 1
ATOM 1742 C CA . ALA A 1 228 ? 1.509 -1.394 1.586 1.00 83.31 228 ALA A CA 1
ATOM 1743 C C . ALA A 1 228 ? 0.341 -0.406 1.734 1.00 83.31 228 ALA A C 1
ATOM 1745 O O . ALA A 1 228 ? -0.433 -0.251 0.796 1.00 83.31 228 ALA A O 1
ATOM 1746 N N . ALA A 1 229 ? 0.259 0.297 2.867 1.00 87.69 229 ALA A N 1
ATOM 1747 C CA . ALA A 1 229 ? -0.728 1.344 3.123 1.00 87.69 229 ALA A CA 1
ATOM 1748 C C . ALA A 1 229 ? -0.439 2.675 2.397 1.00 87.69 229 ALA A C 1
ATOM 1750 O O . ALA A 1 229 ? -1.321 3.527 2.292 1.00 87.69 229 ALA A O 1
ATOM 1751 N N . LEU A 1 230 ? 0.778 2.868 1.878 1.00 86.50 230 LEU A N 1
ATOM 1752 C CA . LEU A 1 230 ? 1.228 4.138 1.304 1.00 86.50 230 LEU A CA 1
ATOM 1753 C C . LEU A 1 230 ? 0.354 4.709 0.163 1.00 86.50 230 LEU A C 1
ATOM 1755 O O . LEU A 1 230 ? 0.196 5.929 0.172 1.00 86.50 230 LEU A O 1
ATOM 1759 N N . PRO A 1 231 ? -0.250 3.935 -0.772 1.00 87.81 231 PRO A N 1
ATOM 1760 C CA . PRO A 1 231 ? -1.131 4.512 -1.795 1.00 87.81 231 PRO A CA 1
ATOM 1761 C C . PRO A 1 231 ? -2.249 5.318 -1.153 1.00 87.81 231 PRO A C 1
ATOM 1763 O O . PRO A 1 231 ? -2.487 6.465 -1.503 1.00 87.81 231 PRO A O 1
ATOM 1766 N N . TRP A 1 232 ? -2.881 4.736 -0.144 1.00 90.62 232 TRP A N 1
ATOM 1767 C CA . TRP A 1 232 ? -4.025 5.318 0.531 1.00 90.62 232 TRP A CA 1
ATOM 1768 C C . TRP A 1 232 ? -3.640 6.514 1.390 1.00 90.62 232 TRP A C 1
ATOM 1770 O O . TRP A 1 232 ? -4.341 7.517 1.367 1.00 90.62 232 TRP A O 1
ATOM 1780 N N . LEU A 1 233 ? -2.496 6.457 2.080 1.00 88.69 233 LEU A N 1
ATOM 1781 C CA . LEU A 1 233 ? -1.964 7.600 2.833 1.00 88.69 233 LEU A CA 1
ATOM 1782 C C . LEU A 1 233 ? -1.648 8.790 1.916 1.00 88.69 233 LEU A C 1
ATOM 1784 O O . LEU A 1 233 ? -1.909 9.942 2.265 1.00 88.69 233 LEU A O 1
ATOM 1788 N N . VAL A 1 234 ? -1.097 8.512 0.733 1.00 86.31 234 VAL A N 1
ATOM 1789 C CA . VAL A 1 234 ? -0.812 9.514 -0.298 1.00 86.31 234 VAL A CA 1
ATOM 1790 C C . VAL A 1 234 ? -2.104 10.114 -0.843 1.00 86.31 234 VAL A C 1
ATOM 1792 O O . VAL A 1 234 ? -2.251 11.334 -0.829 1.00 86.31 234 VAL A O 1
ATOM 1795 N N . LEU A 1 235 ? -3.048 9.276 -1.280 1.00 88.38 235 LEU A N 1
ATOM 1796 C CA . LEU A 1 235 ? -4.337 9.730 -1.801 1.00 88.38 235 LEU A CA 1
ATOM 1797 C C . LEU A 1 235 ? -5.120 10.516 -0.744 1.00 88.38 235 LEU A C 1
ATOM 1799 O O . LEU A 1 235 ? -5.686 11.558 -1.050 1.00 88.38 235 LEU A O 1
ATOM 1803 N N . GLY A 1 236 ? -5.074 10.078 0.514 1.00 89.00 236 GLY A N 1
ATOM 1804 C CA . GLY A 1 236 ? -5.671 10.772 1.650 1.00 89.00 236 GLY A CA 1
ATOM 1805 C C . GLY A 1 236 ? -5.057 12.149 1.870 1.00 89.00 236 GLY A C 1
ATOM 1806 O O . GLY A 1 236 ? -5.777 13.135 2.016 1.00 89.00 236 GLY A O 1
ATOM 1807 N N . SER A 1 237 ? -3.724 12.245 1.809 1.00 85.69 237 SER A N 1
ATOM 1808 C CA . SER A 1 237 ? -3.027 13.532 1.885 1.00 85.69 237 SER A CA 1
ATOM 1809 C C . SER A 1 237 ? -3.395 14.470 0.739 1.00 85.69 237 SER A C 1
ATOM 1811 O O . SER A 1 237 ? -3.467 15.676 0.963 1.00 85.69 237 SER A O 1
ATOM 1813 N N . LEU A 1 238 ? -3.560 13.943 -0.476 1.00 82.19 238 LEU A N 1
ATOM 1814 C CA . LEU A 1 238 ? -3.928 14.734 -1.648 1.00 82.19 238 LEU A CA 1
ATOM 1815 C C . LEU A 1 238 ? -5.391 15.169 -1.580 1.00 82.19 238 LEU A C 1
ATOM 1817 O O . LEU A 1 238 ? -5.678 16.323 -1.852 1.00 82.19 238 LEU A O 1
ATOM 1821 N N . GLY A 1 239 ? -6.295 14.298 -1.130 1.00 83.00 239 GLY A N 1
ATOM 1822 C CA . GLY A 1 239 ? -7.704 14.634 -0.923 1.00 83.00 239 GLY A CA 1
ATOM 1823 C C . GLY A 1 239 ? -7.923 15.744 0.112 1.00 83.00 239 GLY A C 1
ATOM 1824 O O . GLY A 1 239 ? -8.894 16.485 0.010 1.00 83.00 239 GLY A O 1
ATOM 1825 N N . GLN A 1 240 ? -7.014 15.893 1.083 1.00 78.25 240 GLN A N 1
ATOM 1826 C CA . GLN A 1 240 ? -7.037 16.991 2.059 1.00 78.25 240 GLN A CA 1
ATOM 1827 C C . GLN A 1 240 ? -6.397 18.294 1.545 1.00 78.25 240 GLN A C 1
ATOM 1829 O O . GLN A 1 240 ? -6.706 19.370 2.057 1.00 78.25 240 GLN A O 1
ATOM 1834 N N . LYS A 1 241 ? -5.466 18.224 0.583 1.00 72.00 241 LYS A N 1
ATOM 1835 C CA . LYS A 1 241 ? -4.733 19.392 0.072 1.00 72.00 241 LYS A CA 1
ATOM 1836 C C . LYS A 1 241 ? -5.427 19.935 -1.178 1.00 72.00 241 LYS A C 1
ATOM 1838 O O . LYS A 1 241 ? -5.513 19.254 -2.188 1.00 72.00 241 LYS A O 1
ATOM 1843 N N . ALA A 1 242 ? -5.840 21.204 -1.146 1.00 50.16 242 ALA A N 1
ATOM 1844 C CA . ALA A 1 242 ? -6.449 21.871 -2.305 1.00 50.16 242 ALA A CA 1
ATOM 1845 C C . ALA A 1 242 ? -5.495 22.005 -3.512 1.00 50.16 242 ALA A C 1
ATOM 1847 O O . ALA A 1 242 ? -5.946 22.164 -4.643 1.00 50.16 242 ALA A O 1
ATOM 1848 N N . SER A 1 243 ? -4.177 21.935 -3.289 1.00 55.06 243 SER A N 1
ATOM 1849 C CA . SER A 1 243 ? -3.164 22.030 -4.340 1.00 55.06 243 SER A CA 1
ATOM 1850 C C . SER A 1 243 ? -2.298 20.775 -4.406 1.00 55.06 243 SER A C 1
ATOM 1852 O O . SER A 1 243 ? -1.686 20.362 -3.416 1.00 55.06 243 SER A O 1
ATOM 1854 N N . TRP A 1 244 ? -2.218 20.219 -5.609 1.00 56.25 244 TRP A N 1
ATOM 1855 C CA . TRP A 1 244 ? -1.344 19.114 -5.979 1.00 56.25 244 TRP A CA 1
ATOM 1856 C C . TRP A 1 244 ? 0.134 19.498 -5.829 1.00 56.25 244 TRP A C 1
ATOM 1858 O O . TRP A 1 244 ? 0.487 20.672 -5.931 1.00 56.25 244 TRP A O 1
ATOM 1868 N N . LEU A 1 245 ? 1.001 18.509 -5.584 1.00 60.72 245 LEU A N 1
ATOM 1869 C CA . LEU A 1 245 ? 2.451 18.720 -5.541 1.00 60.72 245 LEU A CA 1
ATOM 1870 C C . LEU A 1 245 ? 2.929 19.238 -6.902 1.00 60.72 245 LEU A C 1
ATOM 1872 O O . LEU A 1 245 ? 2.767 18.556 -7.913 1.00 60.72 245 LEU A O 1
ATOM 1876 N N . SER A 1 246 ? 3.515 20.432 -6.930 1.00 55.31 246 SER A N 1
ATOM 1877 C CA . SER A 1 246 ? 4.070 21.002 -8.158 1.00 55.31 246 SER A CA 1
ATOM 1878 C C . SER A 1 246 ? 5.392 20.303 -8.518 1.00 55.31 246 SER A C 1
ATOM 1880 O O . SER A 1 246 ? 6.184 20.037 -7.610 1.00 55.31 246 SER A O 1
ATOM 1882 N N . PRO A 1 247 ? 5.720 20.098 -9.809 1.00 50.84 247 PRO A N 1
ATOM 1883 C CA . PRO A 1 247 ? 6.988 19.488 -10.247 1.00 50.84 247 PRO A CA 1
ATOM 1884 C C . PRO A 1 247 ? 8.267 20.166 -9.699 1.00 50.84 247 PRO A C 1
ATOM 1886 O O . PRO A 1 247 ? 9.308 19.535 -9.575 1.00 50.84 247 PRO A O 1
ATOM 1889 N N . GLY A 1 248 ? 8.203 21.437 -9.276 1.00 50.91 248 GLY A N 1
ATOM 1890 C CA . GLY A 1 248 ? 9.318 22.154 -8.630 1.00 50.91 248 GLY A CA 1
ATOM 1891 C C . GLY A 1 248 ? 9.543 21.841 -7.140 1.00 50.91 248 GLY A C 1
ATOM 1892 O O . GLY A 1 248 ? 10.547 22.259 -6.567 1.00 50.91 248 GLY A O 1
ATOM 1893 N N . GLN A 1 249 ? 8.645 21.095 -6.488 1.00 53.81 249 GLN A N 1
ATOM 1894 C CA . GLN A 1 249 ? 8.774 20.693 -5.080 1.00 53.81 249 GLN A CA 1
ATOM 1895 C C . GLN A 1 249 ? 9.670 19.457 -4.881 1.00 53.81 249 GLN A C 1
ATOM 1897 O O . GLN A 1 249 ? 9.813 18.983 -3.753 1.00 53.81 249 GLN A O 1
ATOM 1902 N N . CYS A 1 250 ? 10.338 18.971 -5.934 1.00 49.69 250 CYS A N 1
ATOM 1903 C CA . CYS A 1 250 ? 11.232 17.806 -5.930 1.00 49.69 250 CYS A CA 1
ATOM 1904 C C . CYS A 1 250 ? 12.474 17.914 -5.019 1.00 49.69 250 CYS A C 1
ATOM 1906 O O . CYS A 1 250 ? 13.219 16.951 -4.895 1.00 49.69 250 CYS A O 1
ATOM 1908 N N . ARG A 1 251 ? 12.703 19.041 -4.335 1.00 53.00 251 ARG A N 1
ATOM 1909 C CA . ARG A 1 251 ? 13.715 19.164 -3.261 1.00 53.00 251 ARG A CA 1
ATOM 1910 C C . ARG A 1 251 ? 13.118 19.221 -1.854 1.00 53.00 251 ARG A C 1
ATOM 1912 O O . ARG A 1 251 ? 13.852 19.292 -0.874 1.00 53.00 251 ARG A O 1
ATOM 1919 N N . SER A 1 252 ? 11.794 19.223 -1.744 1.00 59.72 252 SER A N 1
ATOM 1920 C CA . SER A 1 252 ? 11.082 19.283 -0.472 1.00 59.72 252 SER A CA 1
ATOM 1921 C C . SER A 1 252 ? 10.662 17.888 -0.021 1.00 59.72 252 SER A C 1
ATOM 1923 O O . SER A 1 252 ? 10.396 16.990 -0.823 1.00 59.72 252 SER A O 1
ATOM 1925 N N . CYS A 1 253 ? 10.644 17.686 1.291 1.00 70.38 253 CYS A N 1
ATOM 1926 C CA . CYS A 1 253 ? 10.223 16.427 1.873 1.00 70.38 253 CYS A CA 1
ATOM 1927 C C . CYS A 1 253 ? 8.695 16.285 1.768 1.00 70.38 253 CYS A C 1
ATOM 1929 O O . CYS A 1 253 ? 7.960 17.139 2.262 1.00 70.38 253 CYS A O 1
ATOM 1931 N N . PHE A 1 254 ? 8.217 15.203 1.152 1.00 75.75 254 PHE A N 1
ATOM 1932 C CA . PHE A 1 254 ? 6.809 14.826 1.189 1.00 75.75 254 PHE A CA 1
ATOM 1933 C C . PHE A 1 254 ? 6.523 14.072 2.488 1.00 75.75 254 PHE A C 1
ATOM 1935 O O . PHE A 1 254 ? 7.160 13.054 2.767 1.00 75.75 254 PHE A O 1
ATOM 1942 N N . GLU A 1 255 ? 5.557 14.562 3.262 1.00 81.00 255 GLU A N 1
ATOM 1943 C CA . GLU A 1 255 ? 5.080 13.940 4.498 1.00 81.00 255 GLU A CA 1
ATOM 1944 C C . GLU A 1 255 ? 3.553 13.778 4.428 1.00 81.00 255 GLU A C 1
ATOM 1946 O O . GLU A 1 255 ? 2.838 14.729 4.090 1.00 81.00 255 GLU A O 1
ATOM 1951 N N . THR A 1 256 ? 3.053 12.567 4.696 1.00 84.25 256 THR A N 1
ATOM 1952 C CA . THR A 1 256 ? 1.608 12.292 4.790 1.00 84.25 256 THR A CA 1
ATOM 1953 C C . THR A 1 256 ? 1.071 12.721 6.159 1.00 84.25 256 THR A C 1
ATOM 1955 O O . THR A 1 256 ? 1.849 12.853 7.105 1.00 84.25 256 THR A O 1
ATOM 1958 N N . PRO A 1 257 ? -0.254 12.885 6.324 1.00 80.81 257 PRO A N 1
ATOM 1959 C CA . PRO A 1 257 ? -0.854 13.063 7.639 1.00 80.81 257 PRO A CA 1
ATOM 1960 C C . PRO A 1 257 ? -0.440 11.948 8.599 1.00 80.81 257 PRO A C 1
ATOM 1962 O O . PRO A 1 257 ? -0.243 10.797 8.195 1.00 80.81 257 PRO A O 1
ATOM 1965 N N . LYS A 1 258 ? -0.321 12.304 9.877 1.00 85.56 258 LYS A N 1
ATOM 1966 C CA . LYS A 1 258 ? -0.102 11.345 10.956 1.00 85.56 258 LYS A CA 1
ATOM 1967 C C . LYS A 1 258 ? -1.444 10.727 11.323 1.00 85.56 258 LYS A C 1
ATOM 1969 O O . LYS A 1 258 ? -2.301 11.407 11.883 1.00 85.56 258 LYS A O 1
ATOM 1974 N N . VAL A 1 259 ? -1.614 9.456 10.980 1.00 87.50 259 VAL A N 1
ATOM 1975 C CA . VAL A 1 259 ? -2.773 8.652 11.379 1.00 87.50 259 VAL A CA 1
ATOM 1976 C C . VAL A 1 259 ? -2.299 7.471 12.226 1.00 87.50 259 VAL A C 1
ATOM 1978 O O . VAL A 1 259 ? -1.139 7.054 12.145 1.00 87.50 259 VAL A O 1
ATOM 1981 N N . GLY A 1 260 ? -3.176 6.962 13.086 1.00 86.88 260 GLY A N 1
ATOM 1982 C CA . GLY A 1 260 ? -2.879 5.809 13.942 1.00 86.88 260 GLY A CA 1
ATOM 1983 C C . GLY A 1 260 ? -3.532 4.522 13.440 1.00 86.88 260 GLY A C 1
ATOM 1984 O O . GLY A 1 260 ? -2.998 3.435 13.649 1.00 86.88 260 GLY A O 1
ATOM 1985 N N . ALA A 1 261 ? -4.635 4.648 12.700 1.00 91.19 261 ALA A N 1
ATOM 1986 C CA . ALA A 1 261 ? -5.325 3.528 12.085 1.00 91.19 261 ALA A CA 1
ATOM 1987 C C . ALA A 1 261 ? -5.873 3.890 10.702 1.00 91.19 261 ALA A C 1
ATOM 1989 O O . ALA A 1 261 ? -6.201 5.046 10.420 1.00 91.19 261 ALA A O 1
ATOM 1990 N N . MET A 1 262 ? -5.965 2.875 9.847 1.00 93.31 262 MET A N 1
ATOM 1991 C CA . MET A 1 262 ? -6.556 2.946 8.520 1.00 93.31 262 MET A CA 1
ATOM 1992 C C . MET A 1 262 ? -7.329 1.663 8.226 1.00 93.31 262 MET A C 1
ATOM 1994 O O . MET A 1 262 ? -6.773 0.567 8.302 1.00 93.31 262 MET A O 1
ATOM 1998 N N . VAL A 1 263 ? -8.595 1.810 7.851 1.00 92.69 263 VAL A N 1
ATOM 1999 C CA . VAL A 1 263 ? -9.465 0.729 7.391 1.00 92.69 263 VAL A CA 1
ATOM 2000 C C . VAL A 1 263 ? -9.679 0.831 5.885 1.00 92.69 263 VAL A C 1
ATOM 2002 O O . VAL A 1 263 ? -9.757 1.927 5.331 1.00 92.69 263 VAL A O 1
ATOM 2005 N N . ILE A 1 264 ? -9.763 -0.323 5.235 1.00 92.69 264 ILE A N 1
ATOM 2006 C CA . ILE A 1 264 ? -10.186 -0.491 3.850 1.00 92.69 264 ILE A CA 1
ATOM 2007 C C . ILE A 1 264 ? -11.300 -1.524 3.860 1.00 92.69 264 ILE A C 1
ATOM 2009 O O . ILE A 1 264 ? -11.055 -2.706 4.120 1.00 92.69 264 ILE A O 1
ATOM 2013 N N . ASP A 1 265 ? -12.505 -1.069 3.567 1.00 91.44 265 ASP A N 1
ATOM 2014 C CA . ASP A 1 265 ? -13.655 -1.921 3.327 1.00 91.44 265 ASP A CA 1
ATOM 2015 C C . ASP A 1 265 ? -13.819 -2.141 1.831 1.00 91.44 265 ASP A C 1
ATOM 2017 O O . ASP A 1 265 ? -13.763 -1.199 1.046 1.00 91.44 265 ASP A O 1
ATOM 2021 N N . VAL A 1 266 ? -14.001 -3.399 1.443 1.00 88.25 266 VAL A N 1
ATOM 2022 C CA . VAL A 1 266 ? -14.280 -3.813 0.071 1.00 88.25 266 VAL A CA 1
ATOM 2023 C C . VAL A 1 266 ? -15.695 -4.355 0.030 1.00 88.25 266 VAL A C 1
ATOM 2025 O O . VAL A 1 266 ? -16.026 -5.288 0.771 1.00 88.25 266 VAL A O 1
ATOM 2028 N N . ASP A 1 267 ? -16.522 -3.771 -0.823 1.00 85.81 267 ASP A N 1
ATOM 2029 C CA . ASP A 1 267 ? -17.871 -4.268 -1.061 1.00 85.81 267 ASP A CA 1
ATOM 2030 C C . ASP A 1 267 ? -17.897 -5.402 -2.101 1.00 85.81 267 ASP A C 1
ATOM 2032 O O . ASP A 1 267 ? -16.881 -5.768 -2.704 1.00 85.81 267 ASP A O 1
ATOM 2036 N N . ASP A 1 268 ? -19.081 -5.973 -2.318 1.00 80.38 268 ASP A N 1
ATOM 2037 C CA . ASP A 1 268 ? -19.281 -7.068 -3.273 1.00 80.38 268 ASP A CA 1
ATOM 2038 C C . ASP A 1 268 ? -19.077 -6.633 -4.737 1.00 80.38 268 ASP A C 1
ATOM 2040 O O . ASP A 1 268 ? -18.805 -7.466 -5.605 1.00 80.38 268 ASP A O 1
ATOM 2044 N N . ALA A 1 269 ? -19.168 -5.330 -5.026 1.00 79.69 269 ALA A N 1
ATOM 2045 C CA . ALA A 1 269 ? -18.887 -4.756 -6.340 1.00 79.69 269 ALA A CA 1
ATOM 2046 C C . ALA A 1 269 ? -17.381 -4.503 -6.566 1.00 79.69 269 ALA A C 1
ATOM 2048 O O . ALA A 1 269 ? -16.965 -4.151 -7.679 1.00 79.69 269 ALA A O 1
ATOM 2049 N N . GLY A 1 270 ? -16.552 -4.713 -5.539 1.00 76.38 270 GLY A N 1
ATOM 2050 C CA . GLY A 1 270 ? -15.118 -4.454 -5.561 1.00 76.38 270 GLY A CA 1
ATOM 2051 C C . GLY A 1 270 ? -14.765 -2.969 -5.465 1.00 76.38 270 GLY A C 1
ATOM 2052 O O . GLY A 1 270 ? -13.652 -2.591 -5.848 1.00 76.38 270 GLY A O 1
ATOM 2053 N N . GLU A 1 271 ? -15.693 -2.130 -5.001 1.00 88.19 271 GLU A N 1
ATOM 2054 C CA . GLU A 1 271 ? -15.400 -0.759 -4.598 1.00 88.19 271 GLU A CA 1
ATOM 2055 C C . GLU A 1 271 ? -14.800 -0.741 -3.195 1.00 88.19 271 GLU A C 1
ATOM 2057 O O . GLU A 1 271 ? -15.089 -1.586 -2.346 1.00 88.19 271 GLU A O 1
ATOM 2062 N N . LEU A 1 272 ? -13.907 0.219 -2.984 1.00 91.12 272 LEU A N 1
ATOM 2063 C CA . LEU A 1 272 ? -13.136 0.372 -1.764 1.00 91.12 272 LEU A CA 1
ATOM 2064 C C . LEU A 1 272 ? -13.575 1.645 -1.049 1.00 91.12 272 LEU A C 1
ATOM 2066 O O . LEU A 1 272 ? -13.524 2.727 -1.637 1.00 91.12 272 LEU A O 1
ATOM 2070 N N . ASP A 1 273 ? -13.939 1.526 0.222 1.00 92.50 273 ASP A N 1
ATOM 2071 C CA . ASP A 1 273 ? -14.080 2.651 1.143 1.00 92.50 273 ASP A CA 1
ATOM 2072 C C . ASP A 1 273 ? -12.892 2.644 2.097 1.00 92.50 273 ASP A C 1
ATOM 2074 O O . ASP A 1 273 ? -12.646 1.675 2.818 1.00 92.50 273 ASP A O 1
ATOM 2078 N N . VAL A 1 274 ? -12.107 3.713 2.052 1.00 93.38 274 VAL A N 1
ATOM 2079 C CA . VAL A 1 274 ? -10.859 3.825 2.796 1.00 93.38 274 VAL A CA 1
ATOM 2080 C C . VAL A 1 274 ? -10.987 4.958 3.780 1.00 93.38 274 VAL A C 1
ATOM 2082 O O . VAL A 1 274 ? -11.204 6.098 3.380 1.00 93.38 274 VAL A O 1
ATOM 2085 N N . GLN A 1 275 ? -10.795 4.669 5.060 1.00 93.56 275 GLN A N 1
ATOM 2086 C CA . GLN A 1 275 ? -10.868 5.669 6.114 1.00 93.56 275 GLN A CA 1
ATOM 2087 C C . GLN A 1 275 ? -9.647 5.571 7.017 1.00 93.56 275 GLN A C 1
ATOM 2089 O O . GLN A 1 275 ? -9.262 4.486 7.441 1.00 93.56 275 GLN A O 1
ATOM 2094 N N . ALA A 1 276 ? -9.047 6.711 7.337 1.00 91.94 276 ALA A N 1
ATOM 2095 C CA . ALA A 1 276 ? -7.943 6.803 8.278 1.00 91.94 276 ALA A CA 1
ATOM 2096 C C . ALA A 1 276 ? -8.214 7.880 9.323 1.00 91.94 276 ALA A C 1
ATOM 2098 O O . ALA A 1 276 ? -8.796 8.922 9.018 1.00 91.94 276 ALA A O 1
ATOM 2099 N N . TRP A 1 277 ? -7.772 7.641 10.554 1.00 90.44 277 TRP A N 1
ATOM 2100 C CA . TRP A 1 277 ? -7.982 8.552 11.676 1.00 90.44 277 TRP A CA 1
ATOM 2101 C C . TRP A 1 277 ? -6.784 8.539 12.637 1.00 90.44 277 TRP A C 1
ATOM 2103 O O . TRP A 1 277 ? -6.009 7.573 12.667 1.00 90.44 277 TRP A O 1
ATOM 2113 N N . PRO A 1 278 ? -6.573 9.623 13.404 1.00 85.12 278 PRO A N 1
ATOM 2114 C CA . PRO A 1 278 ? -5.557 9.639 14.452 1.00 85.12 278 PRO A CA 1
ATOM 2115 C C . PRO A 1 278 ? -5.907 8.637 15.561 1.00 85.12 278 PRO A C 1
ATOM 2117 O O . PRO A 1 278 ? -7.067 8.511 15.944 1.00 85.12 278 PRO A O 1
ATOM 2120 N N . TRP A 1 279 ? -4.898 7.950 16.094 1.00 78.19 279 TRP A N 1
ATOM 2121 C CA . TRP A 1 279 ? -5.028 7.061 17.251 1.00 78.19 279 TRP A CA 1
ATOM 2122 C C . TRP A 1 279 ? -3.697 7.016 18.010 1.00 78.19 279 TRP A C 1
ATOM 2124 O O . TRP A 1 279 ? -2.661 6.809 17.377 1.00 78.19 279 TRP A O 1
ATOM 2134 N N . GLU A 1 280 ? -3.734 7.220 19.332 1.00 73.19 280 GLU A N 1
ATOM 2135 C CA . GLU A 1 280 ? -2.561 7.209 20.233 1.00 73.19 280 GLU A CA 1
ATOM 2136 C C . GLU A 1 280 ? -1.348 8.039 19.718 1.00 73.19 280 GLU A C 1
ATOM 2138 O O . GLU A 1 280 ? -1.529 9.032 19.005 1.00 73.19 280 GLU A O 1
ATOM 2143 N N . GLU A 1 281 ? -0.107 7.704 20.109 1.00 63.91 281 GLU A N 1
ATOM 2144 C CA . GLU A 1 281 ? 1.134 8.376 19.673 1.00 63.91 281 GLU A CA 1
ATOM 2145 C C . GLU A 1 281 ? 1.573 7.972 18.241 1.00 63.91 281 GLU A C 1
ATOM 2147 O O . GLU A 1 281 ? 2.715 7.626 18.003 1.00 63.91 281 GLU A O 1
ATOM 2152 N N . ASN A 1 282 ? 0.670 8.050 17.258 1.00 64.75 282 ASN A N 1
ATOM 2153 C CA . ASN A 1 282 ? 0.901 8.100 15.798 1.00 64.75 282 ASN A CA 1
ATOM 2154 C C . ASN A 1 282 ? 2.120 7.362 15.179 1.00 64.75 282 ASN A C 1
ATOM 2156 O O . ASN A 1 282 ? 3.249 7.861 15.198 1.00 64.75 282 ASN A O 1
ATOM 2160 N N . HIS A 1 283 ? 1.865 6.324 14.366 1.00 69.56 283 HIS A N 1
ATOM 2161 C CA . HIS A 1 283 ? 2.935 5.593 13.659 1.00 69.56 283 HIS A CA 1
ATOM 2162 C C . HIS A 1 283 ? 2.719 5.340 12.150 1.00 69.56 283 HIS A C 1
ATOM 2164 O O . HIS A 1 283 ? 3.680 4.992 11.438 1.00 69.56 283 HIS A O 1
ATOM 2170 N N . LEU A 1 284 ? 1.519 5.584 11.603 1.00 82.81 284 LEU A N 1
ATOM 2171 C CA . LEU A 1 284 ? 1.257 5.484 10.160 1.00 82.81 284 LEU A CA 1
ATOM 2172 C C . LEU A 1 284 ? 1.472 6.845 9.488 1.00 82.81 284 LEU A C 1
ATOM 2174 O O . LEU A 1 284 ? 0.549 7.602 9.210 1.00 82.81 284 LEU A O 1
ATOM 2178 N N . VAL A 1 285 ? 2.740 7.157 9.237 1.00 82.81 285 VAL A N 1
ATOM 2179 C CA . VAL A 1 285 ? 3.166 8.354 8.500 1.00 82.81 285 VAL A CA 1
ATOM 2180 C C . VAL A 1 285 ? 4.278 8.003 7.527 1.00 82.81 285 VAL A C 1
ATOM 2182 O O . VAL A 1 285 ? 5.265 7.373 7.910 1.00 82.81 285 VAL A O 1
ATOM 2185 N N . TYR A 1 286 ? 4.146 8.407 6.271 1.00 79.81 286 TYR A N 1
ATOM 2186 C CA . TYR A 1 286 ? 5.240 8.352 5.316 1.00 79.81 286 TYR A CA 1
ATOM 2187 C C . TYR A 1 286 ? 5.935 9.703 5.247 1.00 79.81 286 TYR A C 1
ATOM 2189 O O . TYR A 1 286 ? 5.281 10.739 5.176 1.00 79.81 286 TYR A O 1
ATOM 2197 N N . LYS A 1 287 ? 7.266 9.660 5.226 1.00 77.31 287 LYS A N 1
ATOM 2198 C CA . LYS A 1 287 ? 8.125 10.812 5.000 1.00 77.31 287 LYS A CA 1
ATOM 2199 C C . LYS A 1 287 ? 9.225 10.417 4.023 1.00 77.31 287 LYS A C 1
ATOM 2201 O O . LYS A 1 287 ? 9.925 9.433 4.259 1.00 77.31 287 LYS A O 1
ATOM 2206 N N . GLY A 1 288 ? 9.371 11.161 2.935 1.00 71.19 288 GLY A N 1
ATOM 2207 C CA . GLY A 1 288 ? 10.364 10.888 1.897 1.00 71.19 288 GLY A CA 1
ATOM 2208 C C . GLY A 1 288 ? 10.837 12.161 1.210 1.00 71.19 288 GLY A C 1
ATOM 2209 O O . GLY A 1 288 ? 10.124 13.159 1.183 1.00 71.19 288 GLY A O 1
ATOM 2210 N N . LEU A 1 289 ? 12.043 12.131 0.649 1.00 65.62 289 LEU A N 1
ATOM 2211 C CA . LEU A 1 289 ? 12.616 13.224 -0.142 1.00 65.62 289 LEU A CA 1
ATOM 2212 C C . LEU A 1 289 ? 12.720 12.788 -1.606 1.00 65.62 289 LEU A C 1
ATOM 2214 O O . LEU A 1 289 ? 13.107 11.641 -1.856 1.00 65.62 289 LEU A O 1
ATOM 2218 N N . ALA A 1 290 ? 12.391 13.680 -2.545 1.00 65.38 290 ALA A N 1
ATOM 2219 C CA . ALA A 1 290 ? 12.601 13.408 -3.961 1.00 65.38 290 ALA A CA 1
ATOM 2220 C C . ALA A 1 290 ? 14.089 13.478 -4.291 1.00 65.38 290 ALA A C 1
ATOM 2222 O O . ALA A 1 290 ? 14.836 14.297 -3.763 1.00 65.38 290 ALA A O 1
ATOM 2223 N N . ARG A 1 291 ? 14.501 12.582 -5.171 1.00 68.12 291 ARG A N 1
ATOM 2224 C CA . ARG A 1 291 ? 15.861 12.365 -5.619 1.00 68.12 291 ARG A CA 1
ATOM 2225 C C . ARG A 1 291 ? 15.820 12.206 -7.132 1.00 68.12 291 ARG A C 1
ATOM 2227 O O . ARG A 1 291 ? 15.210 11.246 -7.621 1.00 68.12 291 ARG A O 1
ATOM 2234 N N . PRO A 1 292 ? 16.395 13.146 -7.889 1.00 63.94 292 PRO A N 1
ATOM 2235 C CA . PRO A 1 292 ? 16.588 12.947 -9.314 1.00 63.94 292 PRO A CA 1
ATOM 2236 C C . PRO A 1 292 ? 17.530 11.759 -9.556 1.00 63.94 292 PRO A C 1
ATOM 2238 O O . PRO A 1 292 ? 18.422 11.477 -8.756 1.00 63.94 292 PRO A O 1
ATOM 2241 N N . LEU A 1 293 ? 17.338 11.046 -10.667 1.00 64.06 293 LEU A N 1
ATOM 2242 C CA . LEU A 1 293 ? 18.218 9.932 -11.046 1.00 64.06 293 LEU A CA 1
ATOM 2243 C C . LEU A 1 293 ? 19.657 10.388 -11.297 1.00 64.06 293 LEU A C 1
ATOM 2245 O O . LEU A 1 293 ? 20.596 9.674 -10.957 1.00 64.06 293 LEU A O 1
ATOM 2249 N N . GLU A 1 294 ? 19.794 11.571 -11.887 1.00 63.47 294 GLU A N 1
ATOM 2250 C CA . GLU A 1 294 ? 21.047 12.097 -12.426 1.00 63.47 294 GLU A CA 1
ATOM 2251 C C . GLU A 1 294 ? 21.694 13.151 -11.520 1.00 63.47 294 GLU A C 1
ATOM 2253 O O . GLU A 1 294 ? 22.781 13.626 -11.828 1.00 63.47 294 GLU A O 1
ATOM 2258 N N . ASP A 1 295 ? 21.051 13.531 -10.408 1.00 66.31 295 ASP A N 1
ATOM 2259 C CA . ASP A 1 295 ? 21.607 14.519 -9.481 1.00 66.31 295 ASP A CA 1
ATOM 2260 C C . ASP A 1 295 ? 22.731 13.871 -8.653 1.00 66.31 295 ASP A C 1
ATOM 2262 O O . ASP A 1 295 ? 22.451 12.994 -7.833 1.00 66.31 295 ASP A O 1
ATOM 2266 N N . PRO A 1 296 ? 24.000 14.284 -8.826 1.00 65.12 296 PRO A N 1
ATOM 2267 C CA . PRO A 1 296 ? 25.120 13.683 -8.109 1.00 65.12 296 PRO A CA 1
ATOM 2268 C C . PRO A 1 296 ? 25.100 13.995 -6.605 1.00 65.12 296 PRO A C 1
ATOM 2270 O O . PRO A 1 296 ? 25.687 13.248 -5.825 1.00 65.12 296 PRO A O 1
ATOM 2273 N N . ALA A 1 297 ? 24.428 15.068 -6.174 1.00 67.06 297 ALA A N 1
ATOM 2274 C CA . ALA A 1 297 ? 24.314 15.430 -4.763 1.00 67.06 297 ALA A CA 1
ATOM 2275 C C . ALA A 1 297 ? 23.190 14.657 -4.056 1.00 67.06 297 ALA A C 1
ATOM 2277 O O . ALA A 1 297 ? 23.272 14.396 -2.855 1.00 67.06 297 ALA A O 1
ATOM 2278 N N . LEU A 1 298 ? 22.135 14.291 -4.790 1.00 66.56 298 LEU A N 1
ATOM 2279 C CA . LEU A 1 298 ? 20.967 13.580 -4.266 1.00 66.56 298 LEU A CA 1
ATOM 2280 C C . LEU A 1 298 ? 20.487 12.499 -5.248 1.00 66.56 298 LEU A C 1
ATOM 2282 O O . LEU A 1 298 ? 19.349 12.572 -5.721 1.00 66.56 298 LEU A O 1
ATOM 2286 N N . PRO A 1 299 ? 21.311 11.473 -5.531 1.00 67.00 299 PRO A N 1
ATOM 2287 C CA . PRO A 1 299 ? 20.983 10.490 -6.548 1.00 67.00 299 PRO A CA 1
ATOM 2288 C C . PRO A 1 299 ? 19.853 9.574 -6.079 1.00 67.00 299 PRO A C 1
ATOM 2290 O O . PRO A 1 299 ? 19.583 9.425 -4.876 1.00 67.00 299 PRO A O 1
ATOM 2293 N N . ALA A 1 300 ? 19.203 8.920 -7.040 1.00 70.31 300 ALA A N 1
ATOM 2294 C CA . ALA A 1 300 ? 18.152 7.949 -6.770 1.00 70.31 300 ALA A CA 1
ATOM 2295 C C . ALA A 1 300 ? 18.577 6.876 -5.741 1.00 70.31 300 ALA A C 1
ATOM 2297 O O . ALA A 1 300 ? 19.761 6.630 -5.502 1.00 70.31 300 ALA A O 1
ATOM 2298 N N . PRO A 1 301 ? 17.613 6.195 -5.104 1.00 68.81 301 PRO A N 1
ATOM 2299 C CA . PRO A 1 301 ? 17.909 5.191 -4.090 1.00 68.81 301 PRO A CA 1
ATOM 2300 C C . PRO A 1 301 ? 18.800 4.076 -4.641 1.00 68.81 301 PRO A C 1
ATOM 2302 O O . PRO A 1 301 ? 18.559 3.557 -5.732 1.00 68.81 301 PRO A O 1
ATOM 2305 N N . TRP A 1 302 ? 19.777 3.649 -3.837 1.00 66.81 302 TRP A N 1
ATOM 2306 C CA . TRP A 1 302 ? 20.761 2.627 -4.207 1.00 66.81 302 TRP A CA 1
ATOM 2307 C C . TRP A 1 302 ? 20.176 1.369 -4.881 1.00 66.81 302 TRP A C 1
ATOM 2309 O O . TRP A 1 302 ? 20.747 0.920 -5.878 1.00 66.81 302 TRP A O 1
ATOM 2319 N N . PRO A 1 303 ? 19.033 0.800 -4.431 1.00 72.31 303 PRO A N 1
ATOM 2320 C CA . PRO A 1 303 ? 18.455 -0.365 -5.099 1.00 72.31 303 PRO A CA 1
ATOM 2321 C C . PRO A 1 303 ? 18.058 -0.118 -6.559 1.00 72.31 303 PRO A C 1
ATOM 2323 O O . PRO A 1 303 ? 18.231 -1.010 -7.388 1.00 72.31 303 PRO A O 1
ATOM 2326 N N . VAL A 1 304 ? 17.562 1.085 -6.866 1.00 73.62 304 VAL A N 1
ATOM 2327 C CA . VAL A 1 304 ? 17.180 1.505 -8.222 1.00 73.62 304 VAL A CA 1
ATOM 2328 C C . VAL A 1 304 ? 18.431 1.716 -9.068 1.00 73.62 304 VAL A C 1
ATOM 2330 O O . VAL A 1 304 ? 18.527 1.151 -10.152 1.00 73.62 304 VAL A O 1
ATOM 2333 N N . LEU A 1 305 ? 19.425 2.448 -8.551 1.00 73.88 305 LEU A N 1
ATOM 2334 C CA . LEU A 1 305 ? 20.692 2.687 -9.254 1.00 73.88 305 LEU A CA 1
ATOM 2335 C C . LEU A 1 305 ? 21.398 1.381 -9.627 1.00 73.88 305 LEU A C 1
ATOM 2337 O O . LEU A 1 305 ? 21.821 1.205 -10.767 1.00 73.88 305 LEU A O 1
ATOM 2341 N N . LYS A 1 306 ? 21.469 0.426 -8.691 1.00 73.06 306 LYS A N 1
ATOM 2342 C CA . LYS A 1 306 ? 22.069 -0.889 -8.942 1.00 73.06 306 LYS A CA 1
ATOM 2343 C C . LYS A 1 306 ? 21.308 -1.672 -10.013 1.00 73.06 306 LYS A C 1
ATOM 2345 O O . LYS A 1 306 ? 21.922 -2.363 -10.823 1.00 73.06 306 LYS A O 1
ATOM 2350 N N . ALA A 1 307 ? 19.980 -1.583 -10.022 1.00 74.12 307 ALA A N 1
ATOM 2351 C CA . ALA A 1 307 ? 19.176 -2.215 -11.059 1.00 74.12 307 ALA A CA 1
ATOM 2352 C C . ALA A 1 307 ? 19.416 -1.572 -12.434 1.00 74.12 307 ALA A C 1
ATOM 2354 O O . ALA A 1 307 ? 19.572 -2.300 -13.411 1.00 74.12 307 ALA A O 1
ATOM 2355 N N . LEU A 1 308 ? 19.507 -0.240 -12.495 1.00 72.62 308 LEU A N 1
ATOM 2356 C CA . LEU A 1 308 ? 19.764 0.509 -13.726 1.00 72.62 308 LEU A CA 1
ATOM 2357 C C . LEU A 1 308 ? 21.157 0.229 -14.303 1.00 72.62 308 LEU A C 1
ATOM 2359 O O . LEU A 1 308 ? 21.244 -0.134 -15.473 1.00 72.62 308 LEU A O 1
ATOM 2363 N N . GLY A 1 309 ? 22.218 0.300 -13.490 1.00 67.44 309 GLY A N 1
ATOM 2364 C CA . GLY A 1 309 ? 23.596 0.040 -13.941 1.00 67.44 309 GLY A CA 1
ATOM 2365 C C . GLY A 1 309 ? 23.798 -1.370 -14.512 1.00 67.44 309 GLY A C 1
ATOM 2366 O O . GLY A 1 309 ? 24.535 -1.566 -15.474 1.00 67.44 309 GLY A O 1
ATOM 2367 N N . ASN A 1 310 ? 23.064 -2.355 -13.987 1.00 62.78 310 ASN A N 1
ATOM 2368 C CA . ASN A 1 310 ? 23.086 -3.727 -14.498 1.00 62.78 310 ASN A CA 1
ATOM 2369 C C . ASN A 1 310 ? 22.333 -3.903 -15.832 1.00 62.78 310 ASN A C 1
ATOM 2371 O O . ASN A 1 310 ? 22.580 -4.878 -16.535 1.00 62.78 310 ASN A O 1
ATOM 2375 N N . ILE A 1 311 ? 21.403 -3.006 -16.178 1.00 60.66 311 ILE A N 1
ATOM 2376 C CA . ILE A 1 311 ? 20.651 -3.047 -17.446 1.00 60.66 311 ILE A CA 1
ATOM 2377 C C . ILE A 1 311 ? 21.411 -2.312 -18.553 1.00 60.66 311 ILE A C 1
ATOM 2379 O O . ILE A 1 311 ? 21.333 -2.698 -19.716 1.00 60.66 311 ILE A O 1
ATOM 2383 N N . THR A 1 312 ? 22.135 -1.251 -18.206 1.00 56.59 312 THR A N 1
ATOM 2384 C CA . THR A 1 312 ? 22.853 -0.411 -19.170 1.00 56.59 312 THR A CA 1
ATOM 2385 C C . THR A 1 312 ? 24.278 -0.886 -19.453 1.00 56.59 312 THR A C 1
ATOM 2387 O O . THR A 1 312 ? 24.932 -0.324 -20.325 1.00 56.59 312 THR A O 1
ATOM 2390 N N . GLY A 1 313 ? 24.782 -1.899 -18.735 1.00 50.81 313 GLY A N 1
ATOM 2391 C CA . GLY A 1 313 ? 26.171 -2.368 -18.852 1.00 50.81 313 GLY A CA 1
ATOM 2392 C C . GLY A 1 313 ? 27.211 -1.340 -18.386 1.00 50.81 313 GLY A C 1
ATOM 2393 O O . GLY A 1 313 ? 28.409 -1.599 -18.452 1.00 50.81 313 GLY A O 1
ATOM 2394 N N . THR A 1 314 ? 26.768 -0.179 -17.901 1.00 44.06 314 THR A N 1
ATOM 2395 C CA . THR A 1 314 ? 27.615 0.880 -17.365 1.00 44.06 314 THR A CA 1
ATOM 2396 C C . THR A 1 314 ? 27.844 0.648 -15.879 1.00 44.06 314 THR A C 1
ATOM 2398 O O . THR A 1 314 ? 26.940 0.765 -15.050 1.00 44.06 314 THR A O 1
ATOM 2401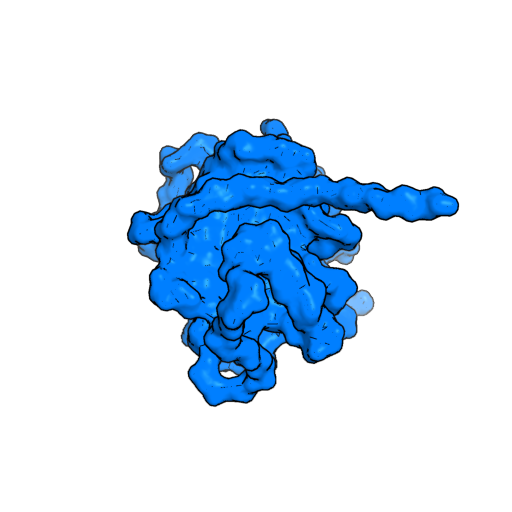 N N . SER A 1 315 ? 29.091 0.341 -15.531 1.00 39.28 315 SER A N 1
ATOM 2402 C CA . SER A 1 315 ? 29.569 0.395 -14.156 1.00 39.28 315 SER A CA 1
ATOM 2403 C C . SER A 1 315 ? 29.552 1.849 -13.685 1.00 39.28 315 SER A C 1
ATOM 2405 O O . SER A 1 315 ? 30.396 2.647 -14.088 1.00 39.28 315 SER A O 1
ATOM 2407 N N . PHE A 1 316 ? 28.603 2.203 -12.824 1.00 38.19 316 PHE A N 1
ATOM 2408 C CA . PHE A 1 316 ? 28.695 3.435 -12.049 1.00 38.19 316 PHE A CA 1
ATOM 2409 C C . PHE A 1 316 ? 29.728 3.213 -10.938 1.00 38.19 316 PHE A C 1
ATOM 2411 O O . PHE A 1 316 ? 29.439 2.538 -9.950 1.00 38.19 316 PHE A O 1
ATOM 2418 N N . SER A 1 317 ? 30.949 3.722 -11.117 1.00 28.03 317 SER A N 1
ATOM 2419 C CA . SER A 1 317 ? 31.939 3.808 -10.041 1.00 28.03 317 SER A CA 1
ATOM 2420 C C . SER A 1 317 ? 31.742 5.118 -9.290 1.00 28.03 317 SER A C 1
ATOM 2422 O O . SER A 1 317 ? 31.794 6.178 -9.912 1.00 28.03 317 SER A O 1
ATOM 2424 N N . TRP A 1 318 ? 31.570 5.055 -7.972 1.00 40.69 318 TRP A N 1
ATOM 2425 C CA . TRP A 1 318 ? 31.600 6.237 -7.115 1.00 40.69 318 TRP A CA 1
ATOM 2426 C C . TRP A 1 318 ? 32.473 5.968 -5.889 1.00 40.69 318 TRP A C 1
ATOM 2428 O O . TRP A 1 318 ? 32.438 4.864 -5.338 1.00 40.69 318 TRP A O 1
ATOM 2438 N N . ALA A 1 319 ? 33.283 6.978 -5.564 1.00 28.28 319 ALA A N 1
ATOM 2439 C CA . ALA A 1 319 ? 34.148 7.087 -4.393 1.00 28.28 319 ALA A CA 1
ATOM 2440 C C . ALA A 1 319 ? 33.364 7.550 -3.158 1.00 28.28 319 ALA A C 1
ATOM 2442 O O . ALA A 1 319 ? 32.317 8.213 -3.347 1.00 28.28 319 ALA A O 1
#

Foldseek 3Di:
DPPPPDDPQDPQPPDDLFQKKWKWFQQVVFIKIWIAHSVRQIEIEPQDPVRVVSVVVVCVSNVNDDPPDDRPDPPPCCVDDDCLPVLLQSLCVLQLNNAEAFWWKKDKAWDDDDPPKTKMKIFIGHCVVPVDCPPVDPDFIKIWGFHGSVRLVVVDDDPLLSLLLRATWIWGDDPPDATETEERSHALVSLLVSCVPPVSVVSNPRYWYKYDADDPDGGDPRVSSLRSNVVVQVVRQVNPDPDDDDPVCLAPKDKGRFFRMKMWGQHPVRMIMIITHHDDPTDNMDIIHIAGCPDPVGHDHPSNVSNVCVVVVHDPDDD

=== Feature glossary ===
Reading guide. The protein is described through the following features:

Foldseek 3Di. A 3Di character summarizes, for each residue, the relative orientation of the Cα frame of its nearest spatial neighbor. Because it encodes fold topology rather than chemistry, 3Di alignments detect remote structural similarity that sequence alignment misses.

Contact-map, Ramachandran, and PAE plots. Plot images: a contact map (which residues are close in 3D, as an N×N binary image), a Ramachandran scatter (backbone torsion angles, revealing secondary-structure composition at a glance), and — for AlphaFold structures — a PAE heatmap (pairwise prediction confidence).

Radius of gyration, Cα contacts, bounding box. Radius of gyration (Rg) is the root-mean-square distance of Cα atoms from their centroid — a single number for overall size and compactness. A globular domain of N residues has Rg ≈ 2.2·N^0.38 Å; an extended or disordered chain has a much larger Rg. The Cα contact count is the number of residue pairs whose Cα atoms are within 8 Å and are more than four positions apart in sequence — a standard proxy for tertiary packing density. The bounding box is the smallest axis-aligned box enclosing all Cα atoms.

Secondary structure (8-state, DSSP). Eight-state secondary structure (DSSP): H is the canonical α-helix, G the tighter 3₁₀-helix, I the wider π-helix; E/B are β-structure, T and S are turns and bends, and '-' is everything else. DSSP derives these from the pattern of main-chain N–H···O=C hydrogen bonds, not from the sequence.

B-factor. B-factor (Debye–Waller factor) reflects atomic displacement in the crystal lattice. It is an experimental observable (units Å²), not a prediction; low values mean the atom is pinned down, high values mean it moves or is heterogeneous across the crystal.

pLDDT. pLDDT is the predicted lDDT-Cα score: AlphaFold's confidence that the local environment of each residue (all inter-atomic distances within 15 Å) is correctly placed. It is a per-residue number between 0 and 100, with higher meaning more reliable.

Nearest PDB structures. Nearest PDB neighbors are the top structural matches found by Foldseek when searching this structure against the entire Protein Data Bank. Each hit reports a TM-score (0 to 1; >0.5 almost always implies the same fold) and an E-value. These are *structural* homologs — they may share no detectable sequence similarity.

Solvent-accessible surface area. Accessible surface area quantifies burial. A residue with SASA near zero is packed into the hydrophobic core; one with SASA >100 Å² sits on the surface. Computed here via the Shrake–Rupley numerical algorithm with a 1.4 Å probe.

Rendered structure images. Structure images are PyMOL renders from six orthogonal camera directions. Cartoon representation draws helices as coils and strands as arrows; sticks shows the backbone as bonds; surface shows the solvent-excluded envelope. Rainbow coloring maps sequence position to hue (blue→red, N→C); chain coloring assigns a distinct color per polypeptide.

Backbone torsions (φ/ψ). φ (phi) and ψ (psi) are the two rotatable backbone dihedrals per residue: φ is the C(i-1)–N–Cα–C torsion, ψ is the N–Cα–C–N(i+1) torsion, both in degrees on (−180°, 180°]. α-helical residues cluster near (−60°, −45°); β-strand residues near (−120°, +130°). A Ramachandran plot is simply a scatter of (φ, ψ) for every residue.

Predicted aligned error. Predicted Aligned Error (PAE) is an AlphaFold confidence matrix: entry (i, j) is the expected error in the position of residue j, in ångströms, when the prediction is superimposed on the true structure at residue i. Low PAE within a block of residues means that block is internally rigid and well-predicted; high PAE between two blocks means their relative placement is uncertain even if each block individually is confident.

mmCIF coordinates. Structure coordinates are given as an mmCIF _atom_site loop: one row per atom with element, residue name, chain id, sequence number, and x/y/z position in Å. Only the four main-chain atoms per residue are included here; side chains are omitted to keep the record compact.

InterPro / GO / CATH / organism. Database cross-references. InterPro integrates a dozen domain/family signature databases into unified entries with residue-range hits. GO terms attach function/process/location labels with evidence codes. CATH codes position the fold in a four-level structural taxonomy. Organism is the NCBI-taxonomy species name.

Secondary structure (3-state, P-SEA). SS3 is a coarse helix/strand/coil call (letters a/b/c) made by the P-SEA algorithm from inter-Cα distances and dihedrals. It is less detailed than DSSP but needs only Cα positions.

Sequence. Sequence gives the chain of amino acids in standard one-letter code (A=alanine, C=cysteine, …, Y=tyrosine), read N→C. It is the only feature that is directly encoded by the gene; all structural features are derived from the folded form of this sequence.